Protein AF-A0A816FNF1-F1 (afdb_monomer_lite)

Radius of gyration: 23.74 Å; chains: 1; bounding box: 56×56×62 Å

Structure (mmCIF, N/CA/C/O backbone):
data_AF-A0A816FNF1-F1
#
_entry.id   AF-A0A816FNF1-F1
#
loop_
_atom_site.group_PDB
_atom_site.id
_atom_site.type_symbol
_atom_site.label_atom_id
_atom_site.label_alt_id
_atom_site.label_comp_id
_atom_site.label_asym_id
_atom_site.label_entity_id
_atom_site.label_seq_id
_atom_site.pdbx_PDB_ins_code
_atom_site.Cartn_x
_atom_site.Cartn_y
_atom_site.Cartn_z
_atom_site.occupancy
_atom_site.B_iso_or_equiv
_atom_site.auth_seq_id
_atom_site.auth_comp_id
_atom_site.auth_asym_id
_atom_site.auth_atom_id
_atom_site.pdbx_PDB_model_num
ATOM 1 N N . MET A 1 1 ? 11.942 -0.807 -2.297 1.00 84.25 1 MET A N 1
ATOM 2 C CA . MET A 1 1 ? 11.223 -1.375 -3.451 1.00 84.25 1 MET A CA 1
ATOM 3 C C . MET A 1 1 ? 11.399 -0.508 -4.687 1.00 84.25 1 MET A C 1
ATOM 5 O O . MET A 1 1 ? 12.168 -0.911 -5.532 1.00 84.25 1 MET A O 1
ATOM 9 N N . ILE A 1 2 ? 10.792 0.686 -4.788 1.00 85.25 2 ILE A N 1
ATOM 10 C CA . ILE A 1 2 ? 10.892 1.530 -6.004 1.00 85.25 2 ILE A CA 1
ATOM 11 C C . ILE A 1 2 ? 12.347 1.731 -6.455 1.00 85.25 2 ILE A C 1
ATOM 13 O O . ILE A 1 2 ? 12.669 1.481 -7.608 1.00 85.25 2 ILE A O 1
ATOM 17 N N . ILE A 1 3 ? 13.226 2.112 -5.523 1.00 85.00 3 ILE A N 1
ATOM 18 C CA . ILE A 1 3 ? 14.658 2.322 -5.794 1.00 85.00 3 ILE A CA 1
ATOM 19 C C . ILE A 1 3 ? 15.349 1.034 -6.260 1.00 85.00 3 ILE A C 1
ATOM 21 O O . ILE A 1 3 ? 16.216 1.085 -7.119 1.00 85.00 3 ILE A O 1
ATOM 25 N N . GLU A 1 4 ? 14.972 -0.113 -5.699 1.00 83.12 4 GLU A N 1
ATOM 26 C CA . GLU A 1 4 ? 15.574 -1.401 -6.049 1.00 83.12 4 GLU A CA 1
ATOM 27 C C . GLU A 1 4 ? 15.128 -1.849 -7.443 1.00 83.12 4 GLU A C 1
ATOM 29 O O . GLU A 1 4 ? 15.981 -2.148 -8.269 1.00 83.12 4 GLU A O 1
ATOM 34 N N . ASN A 1 5 ? 13.835 -1.734 -7.757 1.00 80.56 5 ASN A N 1
ATOM 35 C CA . ASN A 1 5 ? 13.319 -2.017 -9.095 1.00 80.56 5 ASN A CA 1
ATOM 36 C C . ASN A 1 5 ? 13.912 -1.081 -10.159 1.00 80.56 5 ASN A C 1
ATOM 38 O O . ASN A 1 5 ? 14.288 -1.552 -11.224 1.00 80.56 5 ASN A O 1
ATOM 42 N N . GLU A 1 6 ? 14.068 0.220 -9.886 1.00 81.94 6 GLU A N 1
ATOM 43 C CA . GLU A 1 6 ? 14.720 1.132 -10.845 1.00 81.94 6 GLU A CA 1
ATOM 44 C C . GLU A 1 6 ? 16.216 0.831 -11.023 1.00 81.94 6 GLU A C 1
ATOM 46 O O . GLU A 1 6 ? 16.753 0.984 -12.121 1.00 81.94 6 GLU A O 1
ATOM 51 N N . LEU A 1 7 ? 16.897 0.352 -9.978 1.00 77.69 7 LEU A N 1
ATOM 52 C CA . LEU A 1 7 ? 18.291 -0.082 -10.076 1.00 77.69 7 LEU A CA 1
ATOM 53 C C . LEU A 1 7 ? 18.411 -1.367 -10.912 1.00 77.69 7 LEU A C 1
ATOM 55 O O . LEU A 1 7 ? 19.311 -1.466 -11.746 1.00 77.69 7 LEU A O 1
ATOM 59 N N . THR A 1 8 ? 17.455 -2.288 -10.764 1.00 74.50 8 THR A N 1
ATOM 60 C CA . THR A 1 8 ? 17.309 -3.490 -11.598 1.00 74.50 8 THR A CA 1
ATOM 61 C C . THR A 1 8 ? 16.972 -3.142 -13.053 1.00 74.50 8 THR A C 1
ATOM 63 O O . THR A 1 8 ? 17.484 -3.780 -13.965 1.00 74.50 8 THR A O 1
ATOM 66 N N . PHE A 1 9 ? 16.180 -2.094 -13.305 1.00 74.75 9 PHE A N 1
ATOM 67 C CA . PHE A 1 9 ? 15.867 -1.632 -14.664 1.00 74.75 9 PHE A CA 1
ATOM 68 C C . PHE A 1 9 ? 17.034 -0.922 -15.361 1.00 74.75 9 PHE A C 1
ATOM 70 O O . PHE A 1 9 ? 17.120 -0.951 -16.585 1.00 74.75 9 PHE A O 1
ATOM 77 N N . SER A 1 10 ? 17.917 -0.270 -14.601 1.00 71.81 10 SER A N 1
ATOM 78 C CA . SER A 1 10 ? 19.050 0.496 -15.136 1.00 71.81 10 SER A CA 1
ATOM 79 C C . SER A 1 10 ? 20.250 -0.383 -15.518 1.00 71.81 10 SER A C 1
ATOM 81 O O . SER A 1 10 ? 21.000 -0.056 -16.440 1.00 71.81 10 SER A O 1
ATOM 83 N N . HIS A 1 11 ? 20.458 -1.512 -14.832 1.00 63.78 11 HIS A N 1
ATOM 84 C CA . HIS A 1 11 ? 21.613 -2.373 -15.079 1.00 63.78 11 HIS A CA 1
ATOM 85 C C . HIS A 1 11 ? 21.336 -3.401 -16.187 1.00 63.78 11 HIS A C 1
ATOM 87 O O . HIS A 1 11 ? 20.655 -4.397 -15.983 1.00 63.78 11 HIS A O 1
ATOM 93 N N . ILE A 1 12 ? 21.933 -3.173 -17.362 1.00 54.22 12 ILE A N 1
ATOM 94 C CA . ILE A 1 12 ? 21.853 -4.033 -18.562 1.00 54.22 12 ILE A CA 1
ATOM 95 C C . ILE A 1 12 ? 22.347 -5.472 -18.317 1.00 54.22 12 ILE A C 1
ATOM 97 O O . ILE A 1 12 ? 21.933 -6.396 -19.014 1.00 54.22 12 ILE A O 1
ATOM 101 N N . ASN A 1 13 ? 23.179 -5.686 -17.294 1.00 51.00 13 ASN A N 1
ATOM 102 C CA . ASN A 1 13 ? 23.647 -7.008 -16.897 1.00 51.00 13 ASN A CA 1
ATOM 103 C C . ASN A 1 13 ? 23.023 -7.376 -15.545 1.00 51.00 13 ASN A C 1
ATOM 105 O O . ASN A 1 13 ? 23.439 -6.847 -14.516 1.00 51.00 13 ASN A O 1
ATOM 109 N N . ASN A 1 14 ? 22.049 -8.293 -15.570 1.00 57.41 14 ASN A N 1
ATOM 1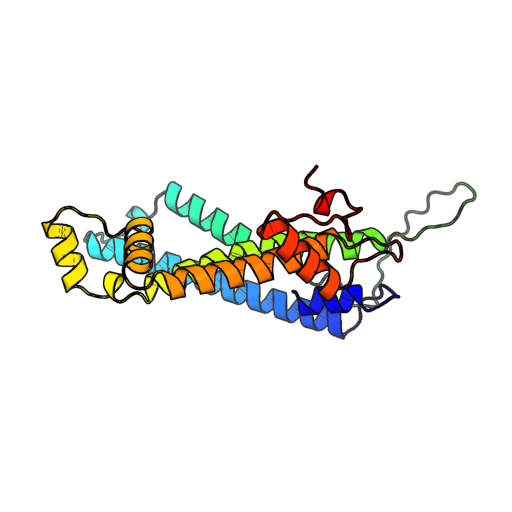10 C CA . ASN A 1 14 ? 21.234 -8.819 -14.458 1.00 57.41 14 ASN A CA 1
ATOM 111 C C . ASN A 1 14 ? 22.022 -9.541 -13.334 1.00 57.41 14 ASN A C 1
ATOM 113 O O . ASN A 1 14 ? 21.530 -10.497 -12.735 1.00 57.41 14 ASN A O 1
ATOM 117 N N . HIS A 1 15 ? 23.263 -9.146 -13.055 1.00 55.44 15 HIS A N 1
ATOM 118 C CA . HIS A 1 15 ? 24.011 -9.646 -11.913 1.00 55.44 15 HIS A CA 1
ATOM 119 C C . HIS A 1 15 ? 23.572 -8.895 -10.659 1.00 55.44 15 HIS A C 1
ATOM 121 O O . HIS A 1 15 ? 23.631 -7.665 -10.611 1.00 55.44 15 HIS A O 1
ATOM 127 N N . GLU A 1 16 ? 23.150 -9.638 -9.634 1.00 63.16 16 GLU A N 1
ATOM 128 C CA . GLU A 1 16 ? 22.866 -9.062 -8.324 1.00 63.16 16 GLU A CA 1
ATOM 129 C C . GLU A 1 16 ? 24.122 -8.362 -7.794 1.00 63.16 16 GLU A C 1
ATOM 131 O O . GLU A 1 16 ? 25.114 -8.988 -7.420 1.00 63.16 16 GLU A O 1
ATOM 136 N N . THR A 1 17 ? 24.096 -7.032 -7.797 1.00 73.62 17 THR A N 1
ATOM 137 C CA . THR A 1 17 ? 25.150 -6.228 -7.188 1.00 73.62 17 THR A CA 1
ATOM 138 C C . THR A 1 17 ? 24.996 -6.258 -5.670 1.00 73.62 17 THR A C 1
ATOM 140 O O . THR A 1 17 ? 23.893 -6.393 -5.135 1.00 73.62 17 THR A O 1
ATOM 143 N N . ILE A 1 18 ? 26.101 -6.042 -4.953 1.00 78.56 18 ILE A N 1
ATOM 144 C CA . ILE A 1 18 ? 26.105 -5.889 -3.486 1.00 78.56 18 ILE A CA 1
ATOM 145 C C . ILE A 1 18 ? 25.094 -4.811 -3.040 1.00 78.56 18 ILE A C 1
ATOM 147 O O . ILE A 1 18 ? 24.474 -4.933 -1.981 1.00 78.56 18 ILE A O 1
ATOM 151 N N . ALA A 1 19 ? 24.883 -3.780 -3.867 1.00 80.06 19 ALA A N 1
ATOM 152 C CA . ALA A 1 19 ? 23.914 -2.717 -3.623 1.00 80.06 19 ALA A CA 1
ATOM 153 C C . ALA A 1 19 ? 22.458 -3.217 -3.647 1.00 80.06 19 ALA A C 1
ATOM 155 O O . ALA A 1 19 ? 21.721 -2.950 -2.698 1.00 80.06 19 ALA A O 1
ATOM 156 N N . SER A 1 20 ? 22.049 -3.972 -4.676 1.00 80.75 20 SER A N 1
ATOM 157 C CA . SER A 1 20 ? 20.693 -4.547 -4.744 1.00 80.75 20 SER A CA 1
ATOM 158 C C . SER A 1 20 ? 20.436 -5.490 -3.563 1.00 80.75 20 SER A C 1
ATOM 160 O O . SER A 1 20 ? 19.440 -5.345 -2.852 1.00 80.75 20 SER A O 1
ATOM 162 N N . TRP A 1 21 ? 21.402 -6.362 -3.255 1.00 81.75 21 TRP A N 1
ATOM 163 C CA . TRP A 1 21 ? 21.310 -7.282 -2.120 1.00 81.75 21 TRP A CA 1
ATOM 164 C C . TRP A 1 21 ? 21.141 -6.553 -0.776 1.00 81.75 21 TRP A C 1
ATOM 166 O O . TRP A 1 21 ? 20.264 -6.893 0.021 1.00 81.75 21 TRP A O 1
ATOM 176 N N . SER A 1 22 ? 21.915 -5.486 -0.551 1.00 85.62 22 SER A N 1
ATOM 177 C CA . SER A 1 22 ? 21.815 -4.666 0.665 1.00 85.62 22 SER A CA 1
ATOM 178 C C . SER A 1 22 ? 20.444 -3.994 0.794 1.00 85.62 22 SER A C 1
ATOM 180 O O . SER A 1 22 ? 19.855 -3.984 1.876 1.00 85.62 22 SER A O 1
ATOM 182 N N . ILE A 1 23 ? 19.892 -3.473 -0.307 1.00 87.44 23 ILE A N 1
ATOM 183 C CA . ILE A 1 23 ? 18.560 -2.856 -0.304 1.00 87.44 23 ILE A CA 1
ATOM 184 C C . ILE A 1 23 ? 17.476 -3.905 -0.017 1.00 87.44 23 ILE A C 1
ATOM 186 O O . ILE A 1 23 ? 16.578 -3.635 0.783 1.00 87.44 23 ILE A O 1
ATOM 190 N N . LYS A 1 24 ? 17.571 -5.113 -0.591 1.00 86.38 24 LYS A N 1
ATOM 191 C CA . LYS A 1 24 ? 16.646 -6.226 -0.306 1.00 86.38 24 LYS A CA 1
ATOM 192 C C . LYS A 1 24 ? 16.674 -6.636 1.176 1.00 86.38 24 LYS A C 1
ATOM 194 O O . LYS A 1 24 ? 15.617 -6.882 1.757 1.00 86.38 24 LYS A O 1
ATOM 199 N N . ILE A 1 25 ? 17.839 -6.619 1.833 1.00 88.94 25 ILE A N 1
ATOM 200 C CA . ILE A 1 25 ? 17.946 -6.854 3.288 1.00 88.94 25 ILE A CA 1
ATOM 201 C C . ILE A 1 25 ? 17.246 -5.762 4.090 1.00 88.94 25 ILE A C 1
ATOM 203 O O . ILE A 1 25 ? 16.473 -6.074 4.994 1.00 88.94 25 ILE A O 1
ATOM 207 N N . VAL A 1 26 ? 17.486 -4.490 3.760 1.00 91.44 26 VAL A N 1
ATOM 208 C CA . VAL A 1 26 ? 16.834 -3.363 4.447 1.00 91.44 26 VAL A CA 1
ATOM 209 C C . VAL A 1 26 ? 15.315 -3.451 4.300 1.00 91.44 26 VAL A C 1
ATOM 211 O O . VAL A 1 26 ? 14.589 -3.264 5.277 1.00 91.44 26 VAL A O 1
ATOM 214 N N . ILE A 1 27 ? 14.830 -3.801 3.103 1.00 90.06 27 ILE A N 1
ATOM 215 C CA . ILE A 1 27 ? 13.410 -4.059 2.859 1.00 90.06 27 ILE A CA 1
ATOM 216 C C . ILE A 1 27 ? 12.927 -5.175 3.787 1.00 90.06 27 ILE A C 1
ATOM 218 O O . ILE A 1 27 ? 11.993 -4.943 4.550 1.00 90.06 27 ILE A O 1
ATOM 222 N N . SER A 1 28 ? 13.579 -6.339 3.794 1.00 91.12 28 SER A N 1
ATOM 223 C CA . SER A 1 28 ? 13.163 -7.476 4.621 1.00 91.12 28 SER A CA 1
ATOM 224 C C . SER A 1 28 ? 13.141 -7.149 6.119 1.00 91.12 28 SER A C 1
ATOM 226 O O . SER A 1 28 ? 12.126 -7.372 6.783 1.00 91.12 28 SER A O 1
ATOM 228 N N . LEU A 1 29 ? 14.181 -6.493 6.639 1.00 92.44 29 LEU A N 1
ATOM 229 C CA . LEU A 1 29 ? 14.236 -6.051 8.034 1.00 92.44 29 LEU A CA 1
ATOM 230 C C . LEU A 1 29 ? 13.096 -5.077 8.368 1.00 92.44 29 LEU A C 1
ATOM 232 O O . LEU A 1 29 ? 12.420 -5.239 9.383 1.00 92.44 29 LEU A O 1
ATOM 236 N N . SER A 1 30 ? 12.834 -4.102 7.491 1.00 93.50 30 SER A N 1
ATOM 237 C CA . SER A 1 30 ? 11.723 -3.160 7.675 1.00 93.50 30 SER A CA 1
ATOM 238 C C . SER A 1 30 ? 10.358 -3.857 7.668 1.00 93.50 30 SER A C 1
ATOM 240 O O . SER A 1 30 ? 9.470 -3.468 8.424 1.00 93.50 30 SER A O 1
ATOM 242 N N . THR A 1 31 ? 10.190 -4.920 6.870 1.00 93.06 31 THR A N 1
ATOM 243 C CA . THR A 1 31 ? 8.941 -5.695 6.840 1.00 93.06 31 THR A CA 1
ATOM 244 C C . THR A 1 31 ? 8.725 -6.484 8.127 1.00 93.06 31 THR A C 1
ATOM 246 O O . THR A 1 31 ? 7.605 -6.524 8.626 1.00 93.06 31 THR A O 1
ATOM 249 N N . LEU A 1 32 ? 9.789 -7.043 8.711 1.00 92.81 32 LEU A N 1
ATOM 250 C CA . LEU A 1 32 ? 9.715 -7.766 9.979 1.00 92.81 32 LEU A CA 1
ATOM 251 C C . LEU A 1 32 ? 9.306 -6.818 11.111 1.00 92.81 32 LEU A C 1
ATOM 253 O O . LEU A 1 32 ? 8.384 -7.121 11.868 1.00 92.81 32 LEU A O 1
ATOM 257 N N . ILE A 1 33 ? 9.932 -5.640 11.178 1.00 94.62 33 ILE A N 1
ATOM 258 C CA . ILE A 1 33 ? 9.573 -4.596 12.149 1.00 94.62 33 ILE A CA 1
ATOM 259 C C . ILE A 1 33 ? 8.105 -4.180 11.975 1.00 94.62 33 ILE A C 1
ATOM 261 O O . ILE A 1 33 ? 7.369 -4.089 12.957 1.00 94.62 33 ILE A O 1
ATOM 265 N N . LEU A 1 34 ? 7.657 -3.980 10.730 1.00 93.25 34 LEU A N 1
ATOM 266 C CA . LEU A 1 34 ? 6.269 -3.636 10.423 1.00 93.25 34 LEU A CA 1
ATOM 267 C C . LEU A 1 34 ? 5.285 -4.705 10.917 1.00 93.25 34 LEU A C 1
ATOM 269 O O . LEU A 1 34 ? 4.294 -4.365 11.557 1.00 93.25 34 LEU A O 1
ATOM 273 N N . ILE A 1 35 ? 5.565 -5.985 10.657 1.00 93.81 35 ILE A N 1
ATOM 274 C CA . ILE A 1 35 ? 4.737 -7.104 11.132 1.00 93.81 35 ILE A CA 1
ATOM 275 C C . ILE A 1 35 ? 4.676 -7.110 12.664 1.00 93.81 35 ILE A C 1
ATOM 277 O O . ILE A 1 35 ? 3.595 -7.275 13.227 1.00 93.81 35 ILE A O 1
ATOM 281 N N . GLY A 1 36 ? 5.801 -6.856 13.341 1.00 94.69 36 GLY A N 1
ATOM 282 C CA . GLY A 1 36 ? 5.838 -6.699 14.797 1.00 94.69 36 GLY A CA 1
ATOM 283 C C . GLY A 1 36 ? 4.892 -5.603 15.296 1.00 94.69 36 GLY A C 1
ATOM 284 O O . GLY A 1 36 ? 4.112 -5.838 16.218 1.00 94.69 36 GLY A O 1
ATOM 285 N N . PHE A 1 37 ? 4.885 -4.434 14.647 1.00 94.50 37 PHE A N 1
ATOM 286 C CA . PHE A 1 37 ? 3.953 -3.354 14.988 1.00 94.50 37 PHE A CA 1
ATOM 287 C C . PHE A 1 37 ? 2.490 -3.689 14.689 1.00 94.50 37 PHE A C 1
ATOM 289 O O . PHE A 1 37 ? 1.619 -3.300 15.463 1.00 94.50 37 PHE A O 1
ATOM 296 N N . VAL A 1 38 ? 2.197 -4.423 13.612 1.00 93.81 38 VAL A N 1
ATOM 297 C CA . VAL A 1 38 ? 0.828 -4.876 13.305 1.00 93.81 38 VAL A CA 1
ATOM 298 C C . VAL A 1 38 ? 0.320 -5.847 14.376 1.00 93.81 38 VAL A C 1
ATOM 300 O O . VAL A 1 38 ? -0.821 -5.727 14.820 1.00 93.81 38 VAL A O 1
ATOM 303 N N . ILE A 1 39 ? 1.165 -6.771 14.841 1.00 93.75 39 ILE A N 1
ATOM 304 C CA . ILE A 1 39 ? 0.816 -7.700 15.927 1.00 93.75 39 ILE A CA 1
ATOM 305 C C . ILE A 1 39 ? 0.561 -6.932 17.229 1.00 93.75 39 ILE A C 1
ATOM 307 O O . ILE A 1 39 ? -0.447 -7.163 17.897 1.00 93.75 39 ILE A O 1
ATOM 311 N N . GLU A 1 40 ? 1.445 -5.995 17.574 1.00 94.31 40 GLU A N 1
ATOM 312 C CA . GLU A 1 40 ? 1.303 -5.175 18.777 1.00 94.31 40 GLU A CA 1
ATOM 313 C C . GLU A 1 40 ? 0.036 -4.307 18.735 1.00 94.31 40 GLU A C 1
ATOM 315 O O . GLU A 1 40 ? -0.689 -4.209 19.723 1.00 94.31 40 GLU A O 1
ATOM 320 N N . TYR A 1 41 ? -0.289 -3.748 17.568 1.00 93.12 41 TYR A N 1
ATOM 321 C CA . TYR A 1 41 ? -1.531 -3.013 17.348 1.00 93.12 41 TYR A CA 1
ATOM 322 C C . TYR A 1 41 ? -2.768 -3.872 17.640 1.00 93.12 41 TYR A C 1
ATOM 324 O O . TYR A 1 41 ? -3.639 -3.454 18.403 1.00 93.12 41 TYR A O 1
ATOM 332 N N . HIS A 1 42 ? -2.834 -5.090 17.094 1.00 93.25 42 HIS A N 1
ATOM 333 C CA . HIS A 1 42 ? -3.966 -5.994 17.335 1.00 93.25 42 HIS A CA 1
ATOM 334 C C . HIS A 1 42 ? -4.038 -6.468 18.788 1.00 93.25 42 HIS A C 1
ATOM 336 O O . HIS A 1 42 ? -5.129 -6.634 19.329 1.00 93.25 42 HIS A O 1
ATOM 342 N N . ARG A 1 43 ? -2.894 -6.614 19.467 1.00 92.25 43 ARG A N 1
ATOM 343 C CA . ARG A 1 43 ? -2.855 -6.887 20.910 1.00 92.25 43 ARG A CA 1
ATOM 344 C C . ARG A 1 43 ? -3.497 -5.754 21.714 1.00 92.25 43 ARG A C 1
ATOM 346 O O . ARG A 1 43 ? -4.290 -6.019 22.617 1.00 92.25 43 ARG A O 1
ATOM 353 N N . LEU A 1 44 ? -3.171 -4.504 21.381 1.00 92.44 44 LEU A N 1
ATOM 354 C CA . LEU A 1 44 ? -3.747 -3.323 22.026 1.00 92.44 44 LEU A CA 1
ATOM 355 C C . LEU A 1 44 ? -5.244 -3.176 21.728 1.00 92.44 44 LEU A C 1
ATOM 357 O O . LEU A 1 44 ? -5.994 -2.842 22.642 1.00 92.44 44 LEU A O 1
ATOM 361 N N . ASP A 1 45 ? -5.694 -3.475 20.505 1.00 91.19 45 ASP A N 1
ATOM 362 C CA . ASP A 1 45 ? -7.121 -3.437 20.147 1.00 91.19 45 ASP A CA 1
ATOM 363 C C . ASP A 1 45 ? -7.945 -4.443 20.967 1.00 91.19 45 ASP A C 1
ATOM 365 O O . ASP A 1 45 ? -8.975 -4.090 21.545 1.00 91.19 45 ASP A O 1
ATOM 369 N N . ILE A 1 46 ? -7.455 -5.681 21.106 1.00 91.81 46 ILE A N 1
ATOM 370 C CA . ILE A 1 46 ? -8.115 -6.722 21.913 1.00 91.81 46 ILE A CA 1
ATOM 371 C C . ILE A 1 46 ? -8.132 -6.333 23.397 1.00 91.81 46 ILE A C 1
ATOM 373 O O . ILE A 1 46 ? -9.149 -6.510 24.068 1.00 91.81 46 ILE A O 1
ATOM 377 N N . CYS A 1 47 ? -7.037 -5.765 23.910 1.00 91.19 47 CYS A N 1
ATOM 378 C CA . CYS A 1 47 ? -6.961 -5.276 25.288 1.00 91.19 47 CYS A CA 1
ATOM 379 C C . CYS A 1 47 ? -7.969 -4.144 25.543 1.00 91.19 47 CYS A C 1
ATOM 381 O O . CYS A 1 47 ? -8.718 -4.178 26.519 1.00 91.19 47 CYS A O 1
ATOM 383 N N . LEU A 1 48 ? -8.053 -3.176 24.627 1.00 90.00 48 LEU A N 1
ATOM 384 C CA . LEU A 1 48 ? -9.005 -2.069 24.704 1.00 90.00 48 LEU A CA 1
ATOM 385 C C . LEU A 1 48 ? -10.452 -2.577 24.655 1.00 90.00 48 LEU A C 1
ATOM 387 O O . LEU A 1 48 ? -11.304 -2.097 25.405 1.00 90.00 48 LEU A O 1
ATOM 391 N N . TYR A 1 49 ? -10.735 -3.575 23.817 1.00 89.81 49 TYR A N 1
ATOM 392 C CA . TYR A 1 49 ? -12.045 -4.220 23.767 1.00 89.81 49 TYR A CA 1
ATOM 393 C C . TYR A 1 49 ? -12.391 -4.946 25.076 1.00 89.81 49 TYR A C 1
ATOM 395 O O . TYR A 1 49 ? -13.521 -4.823 25.552 1.00 89.81 49 TYR A O 1
ATOM 403 N N . ALA A 1 50 ? -11.439 -5.667 25.676 1.00 91.81 50 ALA A N 1
ATOM 404 C CA . ALA A 1 50 ? -11.646 -6.361 26.946 1.00 91.81 50 ALA A CA 1
ATOM 405 C C . ALA A 1 50 ? -11.942 -5.376 28.089 1.00 91.81 50 ALA A C 1
ATOM 407 O O . ALA A 1 50 ? -12.904 -5.575 28.829 1.00 91.81 50 ALA A O 1
ATOM 408 N N . ILE A 1 51 ? -11.188 -4.272 28.172 1.00 91.25 51 ILE A N 1
ATOM 409 C CA . ILE A 1 51 ? -11.387 -3.218 29.179 1.00 91.25 51 ILE A CA 1
ATOM 410 C C . ILE A 1 51 ? -12.761 -2.554 29.022 1.00 91.25 51 ILE A C 1
ATOM 412 O O . ILE A 1 51 ? -13.470 -2.380 30.009 1.00 91.25 51 ILE A O 1
ATOM 416 N N . ASN A 1 52 ? -13.175 -2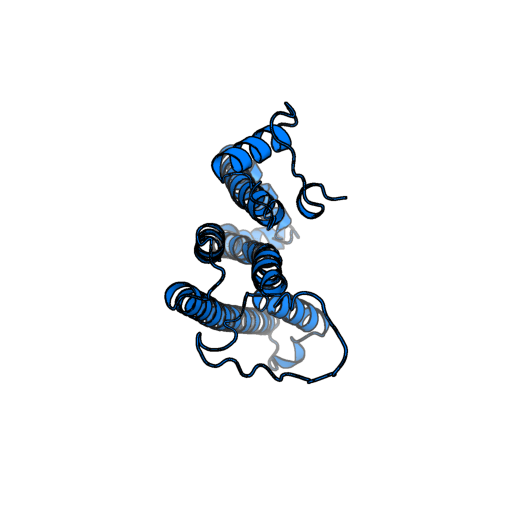.224 27.794 1.00 89.06 52 ASN A N 1
ATOM 417 C CA . ASN A 1 52 ? -14.469 -1.573 27.554 1.00 89.06 52 ASN A CA 1
ATOM 418 C C . ASN A 1 52 ? -15.679 -2.453 27.902 1.00 89.06 52 ASN A C 1
ATOM 420 O O . ASN A 1 52 ? -16.753 -1.920 28.165 1.00 89.06 52 ASN A O 1
ATOM 424 N N . ASN A 1 53 ? -15.519 -3.779 27.882 1.00 90.19 53 ASN A N 1
ATOM 425 C CA . ASN A 1 53 ? -16.581 -4.737 28.196 1.00 90.19 53 ASN A CA 1
ATOM 426 C C . ASN A 1 53 ? -16.407 -5.398 29.573 1.00 90.19 53 ASN A C 1
ATOM 428 O O . ASN A 1 53 ? -17.145 -6.329 29.887 1.00 90.19 53 ASN A O 1
ATOM 432 N N . SER A 1 54 ? -15.442 -4.944 30.382 1.00 92.38 54 SER A N 1
ATOM 433 C CA . SER A 1 54 ? -15.131 -5.516 31.700 1.00 92.38 54 SER A CA 1
ATOM 434 C C . SER A 1 54 ? -14.888 -7.033 31.665 1.00 92.38 54 SER A C 1
ATOM 436 O O . SER A 1 54 ? -15.317 -7.763 32.556 1.00 92.38 54 SER A O 1
ATOM 438 N N . ILE A 1 55 ? -14.224 -7.520 30.614 1.00 92.25 55 ILE A N 1
ATOM 439 C CA . ILE A 1 55 ? -13.892 -8.938 30.451 1.00 92.25 55 ILE A CA 1
ATOM 440 C C . ILE A 1 55 ? -12.558 -9.200 31.157 1.00 92.25 55 ILE A C 1
ATOM 442 O O . ILE A 1 55 ? -11.530 -8.662 30.749 1.00 92.25 55 ILE A O 1
ATOM 446 N N . GLU A 1 56 ? -12.570 -10.039 32.193 1.00 85.44 56 GLU A N 1
ATOM 447 C CA . GLU A 1 56 ? -11.365 -10.394 32.963 1.00 85.44 56 GLU A CA 1
ATOM 448 C C . GLU A 1 56 ? -10.387 -11.251 32.138 1.00 85.44 56 GLU A C 1
ATOM 450 O O . GLU A 1 56 ? -9.176 -11.025 32.159 1.00 85.44 56 GLU A O 1
ATOM 455 N N . ASP A 1 57 ? -10.916 -12.177 31.330 1.00 87.06 57 ASP A N 1
ATOM 456 C CA . ASP A 1 57 ? -10.131 -13.052 30.460 1.00 87.06 57 ASP A CA 1
ATOM 457 C C . ASP A 1 57 ? -10.093 -12.548 29.011 1.00 87.06 57 ASP A C 1
ATOM 459 O O . ASP A 1 57 ? -11.019 -12.760 28.224 1.00 87.06 57 ASP A O 1
ATOM 463 N N . PHE A 1 58 ? -8.958 -11.977 28.593 1.00 80.94 58 PHE A N 1
ATOM 464 C CA . PHE A 1 58 ? -8.761 -11.495 27.214 1.00 80.94 58 PHE A CA 1
ATOM 465 C C . PHE A 1 58 ? -8.974 -12.582 26.144 1.00 80.94 58 PHE A C 1
ATOM 467 O O . PHE A 1 58 ? -9.254 -12.272 24.990 1.00 80.94 58 PHE A O 1
ATOM 474 N N . ARG A 1 59 ? -8.850 -13.865 26.508 1.00 83.94 59 ARG A N 1
ATOM 475 C CA . ARG A 1 59 ? -9.069 -15.000 25.599 1.00 83.94 59 ARG A CA 1
ATOM 476 C C . ARG A 1 59 ? -10.504 -15.061 25.084 1.00 83.94 59 ARG A C 1
ATOM 478 O O . ARG A 1 59 ? -10.710 -15.463 23.947 1.00 83.94 59 ARG A O 1
ATOM 485 N N . VAL A 1 60 ? -11.473 -14.628 25.890 1.00 85.94 60 VAL A N 1
ATOM 486 C CA . VAL A 1 60 ? -12.894 -14.588 25.512 1.00 85.94 60 VAL A CA 1
ATOM 487 C C . VAL A 1 60 ? -13.156 -13.496 24.469 1.00 85.94 60 VAL A C 1
ATOM 489 O O . VAL A 1 60 ? -14.047 -13.632 23.637 1.00 85.94 60 VAL A O 1
ATOM 492 N N . ALA A 1 61 ? -12.339 -12.439 24.452 1.00 85.12 61 ALA A N 1
ATOM 493 C CA . ALA A 1 61 ? -12.418 -11.372 23.456 1.00 85.12 61 ALA A CA 1
ATOM 494 C C . ALA A 1 61 ? -11.869 -11.772 22.069 1.00 85.12 61 ALA A C 1
ATOM 496 O O . ALA A 1 61 ? -12.055 -11.035 21.097 1.00 85.12 61 ALA A O 1
ATOM 497 N N . ILE A 1 62 ? -11.190 -12.919 21.952 1.00 88.44 62 ILE A N 1
ATOM 498 C CA . ILE A 1 62 ? -10.599 -13.387 20.697 1.00 88.44 62 ILE A CA 1
ATOM 499 C C . ILE A 1 62 ? -11.635 -14.200 19.911 1.00 88.44 62 ILE A C 1
ATOM 501 O O . ILE A 1 62 ? -11.965 -15.327 20.273 1.00 88.44 62 ILE A O 1
ATOM 505 N N . THR A 1 63 ? -12.114 -13.649 18.793 1.00 91.25 63 THR A N 1
ATOM 506 C CA . THR A 1 63 ? -13.029 -14.336 17.867 1.00 91.25 63 THR A CA 1
ATOM 507 C C . THR A 1 63 ? -12.296 -14.867 16.631 1.00 91.25 63 THR A C 1
ATOM 509 O O . THR A 1 63 ? -11.293 -14.298 16.191 1.00 91.25 63 THR A O 1
ATOM 512 N N . TYR A 1 64 ? -12.812 -15.944 16.026 1.00 90.62 64 TYR A N 1
ATOM 513 C CA . TYR A 1 64 ? -12.232 -16.531 14.808 1.00 90.62 64 TYR A CA 1
ATOM 514 C C . TYR A 1 64 ? -12.218 -15.556 13.625 1.00 90.62 64 TYR A C 1
ATOM 516 O O . TYR A 1 64 ? -11.242 -15.514 12.881 1.00 90.62 64 TYR A O 1
ATOM 524 N N . GLU A 1 65 ? -13.258 -14.730 13.483 1.00 91.12 65 GLU A N 1
ATOM 525 C CA . GLU A 1 65 ? -13.328 -13.702 12.438 1.00 91.12 65 GLU A CA 1
ATOM 526 C C . GLU A 1 65 ? -12.203 -12.672 12.583 1.00 91.12 65 GLU A C 1
ATOM 528 O O . GLU A 1 65 ? -11.522 -12.358 11.607 1.00 91.12 65 GLU A O 1
ATOM 533 N N . ARG A 1 66 ? -11.938 -12.196 13.809 1.00 89.38 66 ARG A N 1
ATOM 534 C CA . ARG A 1 66 ? -10.830 -11.265 14.072 1.00 89.38 66 ARG A CA 1
ATOM 535 C C . ARG A 1 66 ? -9.488 -11.899 13.728 1.00 89.38 66 ARG A C 1
ATOM 537 O O . ARG A 1 66 ? -8.704 -11.277 13.020 1.00 89.38 66 ARG A O 1
ATOM 544 N N . ILE A 1 67 ? -9.239 -13.137 14.167 1.00 90.75 67 ILE A N 1
ATOM 545 C CA . ILE A 1 67 ? -7.994 -13.849 13.837 1.00 90.75 67 ILE A CA 1
ATOM 546 C C . ILE A 1 67 ? -7.828 -13.978 12.320 1.00 90.75 67 ILE A C 1
ATOM 548 O O . ILE A 1 67 ? -6.736 -13.743 11.809 1.00 90.75 67 ILE A O 1
ATOM 552 N N . PHE A 1 68 ? -8.895 -14.314 11.593 1.00 93.38 68 PHE A N 1
ATOM 553 C CA . PHE A 1 68 ? -8.845 -14.435 10.140 1.00 93.38 68 PHE A CA 1
ATOM 554 C C . PHE A 1 68 ? -8.404 -13.125 9.470 1.00 93.38 68 PHE A C 1
ATOM 556 O O . PHE A 1 68 ? -7.473 -13.137 8.664 1.00 93.38 68 PHE A O 1
ATOM 563 N N . PHE A 1 69 ? -8.993 -11.986 9.850 1.00 91.50 69 PHE A N 1
ATOM 564 C CA . PHE A 1 69 ? -8.582 -10.686 9.310 1.00 91.50 69 PHE A CA 1
ATOM 565 C C . PHE A 1 69 ? -7.143 -10.315 9.690 1.00 91.50 69 PHE A C 1
ATOM 567 O O . PHE A 1 69 ? -6.411 -9.807 8.842 1.00 91.50 69 PHE A O 1
ATOM 574 N N . VAL A 1 70 ? -6.703 -10.623 10.917 1.00 92.31 70 VAL A N 1
ATOM 575 C CA . VAL A 1 70 ? -5.307 -10.426 11.350 1.00 92.31 70 VAL A CA 1
ATOM 576 C C . VAL A 1 70 ? -4.344 -11.261 10.503 1.00 92.31 70 VAL A C 1
ATOM 578 O O . VAL A 1 70 ? -3.310 -10.756 10.073 1.00 92.31 70 VAL A O 1
ATOM 581 N N . LEU A 1 71 ? -4.678 -12.522 10.218 1.00 93.12 71 LEU A N 1
ATOM 582 C CA . LEU A 1 71 ? -3.849 -13.397 9.386 1.00 93.12 71 LEU A CA 1
ATOM 583 C C . LEU A 1 71 ? -3.741 -12.881 7.951 1.00 93.12 71 LEU A C 1
ATOM 585 O O . LEU A 1 71 ? -2.637 -12.817 7.414 1.00 93.12 71 LEU A O 1
ATOM 589 N N . VAL A 1 72 ? -4.859 -12.471 7.347 1.00 92.25 72 VAL A N 1
ATOM 590 C CA . VAL A 1 72 ? -4.861 -11.851 6.013 1.00 92.25 72 VAL A CA 1
ATOM 591 C C . VAL A 1 72 ? -3.980 -10.602 6.001 1.00 92.25 72 VAL A C 1
ATOM 593 O O . VAL A 1 72 ? -3.176 -10.418 5.088 1.00 92.25 72 VAL A O 1
ATOM 596 N N . GLU A 1 73 ? -4.075 -9.774 7.040 1.00 92.88 73 GLU A N 1
ATOM 597 C CA . GLU A 1 73 ? -3.275 -8.562 7.175 1.00 92.88 73 GLU A CA 1
ATOM 598 C C . GLU A 1 73 ? -1.768 -8.858 7.257 1.00 92.88 73 GLU A C 1
ATOM 600 O O . GLU A 1 73 ? -0.961 -8.229 6.564 1.00 92.88 73 GLU A O 1
ATOM 605 N N . ILE A 1 74 ? -1.388 -9.856 8.059 1.00 92.06 74 ILE A N 1
ATOM 606 C CA . ILE A 1 74 ? 0.001 -10.310 8.181 1.00 92.06 74 ILE A CA 1
ATOM 607 C C . ILE A 1 74 ? 0.504 -10.860 6.846 1.00 92.06 74 ILE A C 1
ATOM 609 O O . ILE A 1 74 ? 1.614 -10.518 6.449 1.00 92.06 74 ILE A O 1
ATOM 613 N N . ILE A 1 75 ? -0.295 -11.656 6.127 1.00 91.12 75 ILE A N 1
ATOM 614 C CA . ILE A 1 75 ? 0.078 -12.195 4.810 1.00 91.12 75 ILE A CA 1
ATOM 615 C C . ILE A 1 75 ? 0.357 -11.050 3.833 1.00 91.12 75 ILE A C 1
ATOM 617 O O . ILE A 1 75 ? 1.417 -11.024 3.213 1.00 91.12 75 ILE A O 1
ATOM 621 N N . ILE A 1 76 ? -0.536 -10.062 3.751 1.00 90.06 76 ILE A N 1
ATOM 622 C CA . ILE A 1 76 ? -0.360 -8.873 2.903 1.00 90.06 76 ILE A CA 1
ATOM 623 C C . ILE A 1 76 ? 0.930 -8.117 3.263 1.00 90.06 76 ILE A C 1
ATOM 625 O O . ILE A 1 76 ? 1.693 -7.712 2.383 1.00 90.06 76 ILE A O 1
ATOM 629 N N . CYS A 1 77 ? 1.210 -7.946 4.557 1.00 88.31 77 CYS A N 1
ATOM 630 C CA . CYS A 1 77 ? 2.423 -7.279 5.032 1.00 88.31 77 CYS A CA 1
ATOM 631 C C . CYS A 1 77 ? 3.694 -8.123 4.860 1.00 88.31 77 CYS A C 1
ATOM 633 O O . CYS A 1 77 ? 4.789 -7.563 4.805 1.00 88.31 77 CYS A O 1
ATOM 635 N N . ALA A 1 78 ? 3.569 -9.445 4.759 1.00 87.81 78 ALA A N 1
ATOM 636 C CA . ALA A 1 78 ? 4.684 -10.361 4.571 1.00 87.81 78 ALA A CA 1
ATOM 637 C C . ALA A 1 78 ? 5.144 -10.441 3.113 1.00 87.81 78 ALA A C 1
ATOM 639 O O . ALA A 1 78 ? 6.317 -10.719 2.877 1.00 87.81 78 ALA A O 1
ATOM 640 N N . VAL A 1 79 ? 4.285 -10.141 2.131 1.00 87.38 79 VAL A N 1
ATOM 641 C CA . VAL A 1 79 ? 4.676 -10.152 0.711 1.00 87.38 79 VAL A CA 1
ATOM 642 C C . VAL A 1 79 ? 5.695 -9.040 0.433 1.00 87.38 79 VAL A C 1
ATOM 644 O O . VAL A 1 79 ? 5.362 -7.853 0.462 1.00 87.38 79 VAL A O 1
ATOM 647 N N . HIS A 1 80 ? 6.953 -9.423 0.203 1.00 86.50 80 HIS A N 1
ATOM 648 C CA . HIS A 1 80 ? 8.059 -8.570 -0.240 1.00 86.50 80 HIS A CA 1
ATOM 649 C C . HIS A 1 80 ? 9.085 -9.394 -1.030 1.00 86.50 80 HIS A C 1
ATOM 651 O O . HIS A 1 80 ? 9.192 -10.596 -0.778 1.00 86.50 80 HIS A O 1
ATOM 657 N N . PRO A 1 81 ? 9.864 -8.782 -1.943 1.00 79.94 81 PRO A N 1
ATOM 658 C CA . PRO A 1 81 ? 11.004 -9.458 -2.550 1.00 79.94 81 PRO A CA 1
ATOM 659 C C . PRO A 1 81 ? 12.037 -9.758 -1.456 1.00 79.94 81 PRO A C 1
ATOM 661 O O . PRO A 1 81 ? 12.595 -8.851 -0.831 1.00 79.94 81 PRO A O 1
ATOM 664 N N . MET A 1 82 ? 12.238 -11.045 -1.172 1.00 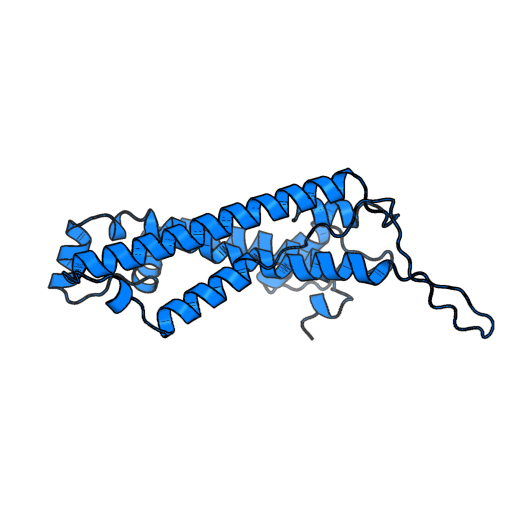79.06 82 MET A N 1
ATOM 665 C CA . MET A 1 82 ? 13.178 -11.511 -0.155 1.00 79.06 82 MET A CA 1
ATOM 666 C C . MET A 1 82 ? 14.578 -11.642 -0.775 1.00 79.06 82 MET A C 1
ATOM 668 O O . MET A 1 82 ? 14.694 -12.202 -1.867 1.00 79.06 82 MET A O 1
ATOM 672 N N . PRO A 1 83 ? 15.654 -11.178 -0.106 1.00 73.50 83 PRO A N 1
ATOM 673 C CA . PRO A 1 83 ? 17.018 -11.387 -0.590 1.00 73.50 83 PRO A CA 1
ATOM 674 C C . PRO A 1 83 ? 17.302 -12.891 -0.698 1.00 73.50 83 PRO A C 1
ATOM 676 O O . PRO A 1 83 ? 17.273 -13.606 0.306 1.00 73.50 83 PRO A O 1
ATOM 679 N N . ARG A 1 84 ? 17.564 -13.389 -1.911 1.00 62.94 84 ARG A N 1
ATOM 680 C CA . ARG A 1 84 ? 17.753 -14.821 -2.174 1.00 62.94 84 ARG A CA 1
ATOM 681 C C . ARG A 1 84 ? 19.207 -15.105 -2.562 1.00 62.94 84 ARG A C 1
ATOM 683 O O . ARG A 1 84 ? 19.595 -14.887 -3.697 1.00 62.94 84 ARG A O 1
ATOM 690 N N . ALA A 1 85 ? 19.948 -15.674 -1.605 1.00 57.47 85 ALA A N 1
ATOM 691 C CA . ALA A 1 85 ? 21.372 -16.046 -1.664 1.00 57.47 85 ALA A CA 1
ATOM 692 C C . ALA A 1 85 ? 22.353 -14.877 -1.907 1.00 57.47 85 ALA A C 1
ATOM 694 O O . ALA A 1 85 ? 21.994 -13.817 -2.401 1.00 57.47 85 ALA A O 1
ATOM 695 N N . PHE A 1 86 ? 23.599 -15.039 -1.457 1.00 57.81 86 PHE A N 1
ATOM 696 C CA . PHE A 1 86 ? 24.652 -14.036 -1.633 1.00 57.81 86 PHE A CA 1
ATOM 697 C C . PHE A 1 86 ? 25.171 -14.070 -3.083 1.00 57.81 86 PHE A C 1
ATOM 699 O O . PHE A 1 86 ? 25.356 -15.174 -3.615 1.00 57.81 86 PHE A O 1
ATOM 706 N N . PRO A 1 87 ? 25.467 -12.919 -3.720 1.00 52.78 87 PRO A N 1
ATOM 707 C CA . PRO A 1 87 ? 26.072 -12.900 -5.048 1.00 52.78 87 PRO A CA 1
ATOM 708 C C . PRO A 1 87 ? 27.432 -13.617 -5.017 1.00 52.78 87 PRO A C 1
ATOM 710 O O . PRO A 1 87 ? 28.389 -13.117 -4.431 1.00 52.78 87 PRO A O 1
ATOM 713 N N . GLY A 1 88 ? 27.516 -14.814 -5.610 1.00 53.69 88 GLY A N 1
ATOM 714 C CA . GLY A 1 88 ? 28.770 -15.575 -5.733 1.00 53.69 88 GLY A CA 1
ATOM 715 C C . GLY A 1 88 ? 28.766 -17.017 -5.211 1.00 53.69 88 GLY A C 1
ATOM 716 O O . GLY A 1 88 ? 29.764 -17.705 -5.399 1.00 53.69 88 GLY A O 1
ATOM 717 N N . HIS A 1 89 ? 27.678 -17.518 -4.612 1.00 45.94 89 HIS A N 1
ATOM 718 C CA . HIS A 1 89 ? 27.544 -18.950 -4.292 1.00 45.94 89 HIS A CA 1
ATOM 719 C C . HIS A 1 89 ? 26.456 -19.591 -5.158 1.00 45.94 89 HIS A C 1
ATOM 721 O O . HIS A 1 89 ? 25.327 -19.832 -4.731 1.00 45.94 89 HIS A O 1
ATOM 727 N N . SER A 1 90 ? 26.785 -19.818 -6.428 1.00 44.94 90 SER A N 1
ATOM 728 C CA . SER A 1 90 ? 25.946 -20.585 -7.339 1.00 44.94 90 SER A CA 1
ATOM 729 C C . SER A 1 90 ? 26.011 -22.068 -6.967 1.00 44.94 90 SER A C 1
ATOM 731 O O . SER A 1 90 ? 26.778 -22.822 -7.564 1.00 44.94 90 SER A O 1
ATOM 733 N N . ASN A 1 91 ? 25.162 -22.524 -6.043 1.00 40.56 91 ASN A N 1
ATOM 734 C CA . ASN A 1 91 ? 24.748 -23.930 -6.039 1.00 40.56 91 ASN A CA 1
ATOM 735 C C . ASN A 1 91 ? 23.802 -24.131 -7.227 1.00 40.56 91 ASN A C 1
ATOM 737 O O . ASN A 1 91 ? 22.588 -24.260 -7.083 1.00 40.56 91 ASN A O 1
ATOM 741 N N . THR A 1 92 ? 24.373 -24.078 -8.428 1.00 43.78 92 THR A N 1
ATOM 742 C CA . THR A 1 92 ? 23.730 -24.617 -9.618 1.00 43.78 92 THR A CA 1
ATOM 743 C C . THR A 1 92 ? 23.786 -26.127 -9.457 1.00 43.78 92 THR A C 1
ATOM 745 O O . THR A 1 92 ? 24.826 -26.749 -9.632 1.00 43.78 92 THR A O 1
ATOM 748 N N . LEU A 1 93 ? 22.679 -26.722 -9.014 1.00 40.91 93 LEU A N 1
ATOM 749 C CA . LEU A 1 93 ? 22.475 -28.154 -9.161 1.00 40.91 93 LEU A CA 1
ATOM 750 C C . LEU A 1 93 ? 22.295 -28.399 -10.666 1.00 40.91 93 LEU A C 1
ATOM 752 O O . LEU A 1 93 ? 21.188 -28.293 -11.190 1.00 40.91 93 LEU A O 1
ATOM 756 N N . SER A 1 94 ? 23.401 -28.620 -11.372 1.00 38.94 94 SER A N 1
ATOM 757 C CA . SER A 1 94 ? 23.403 -29.099 -12.749 1.00 38.94 94 SER A CA 1
ATOM 758 C C . SER A 1 94 ? 22.868 -30.529 -12.745 1.00 38.94 94 SER A C 1
ATOM 760 O O . SER A 1 94 ? 23.565 -31.471 -12.373 1.00 38.94 94 SER A O 1
ATOM 762 N N . VAL A 1 95 ? 21.596 -30.693 -13.102 1.00 38.69 95 VAL A N 1
ATOM 763 C CA . VAL A 1 95 ? 21.074 -31.997 -13.509 1.00 38.69 95 VAL A CA 1
ATOM 764 C C . VAL A 1 95 ? 21.550 -32.210 -14.941 1.00 38.69 95 VAL A C 1
ATOM 766 O O . VAL A 1 95 ? 20.939 -31.717 -15.889 1.00 38.69 95 VAL A O 1
ATOM 769 N N . ASP A 1 96 ? 22.681 -32.900 -15.077 1.00 35.06 96 ASP A N 1
ATOM 770 C CA . ASP A 1 96 ? 23.190 -33.381 -16.357 1.00 35.06 96 ASP A CA 1
ATOM 771 C C . ASP A 1 96 ? 22.178 -34.369 -16.939 1.00 35.06 96 ASP A C 1
ATOM 773 O O . ASP A 1 96 ? 22.088 -35.523 -16.521 1.00 35.06 96 ASP A O 1
ATOM 777 N N . THR A 1 97 ? 21.396 -33.907 -17.911 1.00 36.50 97 THR A N 1
ATOM 778 C CA . THR A 1 97 ? 20.669 -34.804 -18.811 1.00 36.50 97 THR A CA 1
ATOM 779 C C . THR A 1 97 ? 21.339 -34.672 -20.167 1.00 36.50 97 THR A C 1
ATOM 781 O O . THR A 1 97 ? 21.220 -33.657 -20.845 1.00 36.50 97 THR A O 1
ATOM 784 N N . SER A 1 98 ? 22.136 -35.678 -20.510 1.00 42.75 98 SER A N 1
ATOM 785 C CA . SER A 1 98 ? 22.860 -35.792 -21.768 1.00 42.75 98 SER A CA 1
ATOM 786 C C . SER A 1 98 ? 21.893 -35.975 -22.939 1.00 42.75 98 SER A C 1
ATOM 788 O O . SER A 1 98 ? 21.305 -37.043 -23.098 1.00 42.75 98 SER A O 1
ATOM 790 N N . SER A 1 99 ? 21.720 -34.947 -23.771 1.00 39.75 99 SER A N 1
ATOM 791 C CA . SER A 1 99 ? 21.439 -35.086 -25.213 1.00 39.75 99 SER A CA 1
ATOM 792 C C . SER A 1 99 ? 21.437 -33.722 -25.913 1.00 39.75 99 SER A C 1
ATOM 794 O O . SER A 1 99 ? 20.593 -32.877 -25.647 1.00 39.75 99 SER A O 1
ATOM 796 N N . ASP A 1 100 ? 22.420 -33.562 -26.797 1.00 35.59 100 ASP A N 1
ATOM 797 C CA . ASP A 1 100 ? 22.414 -32.836 -28.070 1.00 35.59 100 ASP A CA 1
ATOM 798 C C . ASP A 1 100 ? 21.879 -31.389 -28.157 1.00 35.59 100 ASP A C 1
ATOM 800 O O . ASP A 1 100 ? 20.688 -31.105 -28.207 1.00 35.59 100 ASP A O 1
ATOM 804 N N . ASP A 1 101 ? 22.856 -30.488 -28.309 1.00 39.53 101 ASP A N 1
ATOM 805 C CA . ASP A 1 101 ? 22.924 -29.427 -29.323 1.00 39.53 101 ASP A CA 1
ATOM 806 C C . ASP A 1 101 ? 21.721 -28.467 -29.460 1.00 39.53 101 ASP A C 1
ATOM 808 O O . ASP A 1 101 ? 20.882 -28.573 -30.351 1.00 39.53 101 ASP A O 1
ATOM 812 N N . SER A 1 102 ? 21.666 -27.458 -28.584 1.00 36.66 102 SER A N 1
ATOM 813 C CA . SER A 1 102 ? 21.373 -26.055 -28.940 1.00 36.66 102 SER A CA 1
ATOM 814 C C . SER A 1 102 ? 21.370 -25.174 -27.685 1.00 36.66 102 SER A C 1
ATOM 816 O O . SER A 1 102 ? 20.590 -25.370 -26.763 1.00 36.66 102 SER A O 1
ATOM 818 N N . THR A 1 103 ? 22.292 -24.204 -27.651 1.00 33.59 103 THR A N 1
ATOM 819 C CA . THR A 1 103 ? 22.301 -22.995 -26.800 1.00 33.59 103 THR A CA 1
ATOM 820 C C . THR A 1 103 ? 21.661 -23.125 -25.413 1.00 33.59 103 THR A C 1
ATOM 822 O O . THR A 1 103 ? 20.471 -22.868 -25.236 1.00 33.59 103 THR A O 1
ATOM 825 N N . ILE A 1 104 ? 22.488 -23.416 -24.406 1.00 35.44 104 ILE A N 1
ATOM 826 C CA . ILE A 1 104 ? 22.139 -23.305 -22.985 1.00 35.44 104 ILE A CA 1
ATOM 827 C C . ILE A 1 104 ? 21.774 -21.840 -22.692 1.00 35.44 104 ILE A C 1
ATOM 829 O O . ILE A 1 104 ? 22.628 -21.019 -22.358 1.00 35.44 104 ILE A O 1
ATOM 833 N N . THR A 1 105 ? 20.497 -21.490 -22.828 1.00 32.38 105 THR A N 1
ATOM 834 C CA . THR A 1 105 ? 19.945 -20.278 -22.236 1.00 32.38 105 THR A CA 1
ATOM 835 C C . THR A 1 105 ? 19.844 -20.543 -20.745 1.00 32.38 105 THR A C 1
ATOM 837 O O . THR A 1 105 ? 18.858 -21.088 -20.248 1.00 32.38 105 THR A O 1
ATOM 840 N N . SER A 1 106 ? 20.887 -20.169 -20.005 1.00 35.12 106 SER A N 1
ATOM 841 C CA . SER A 1 106 ? 20.701 -19.846 -18.597 1.00 35.12 106 SER A CA 1
ATOM 842 C C . SER A 1 106 ? 19.507 -18.888 -18.532 1.00 35.12 106 SER A C 1
ATOM 844 O O . SER A 1 106 ? 19.430 -17.939 -19.309 1.00 35.12 106 SER A O 1
ATOM 846 N N . HIS A 1 107 ? 18.515 -19.176 -17.691 1.00 37.31 107 HIS A N 1
ATOM 847 C CA . HIS A 1 107 ? 17.326 -18.339 -17.535 1.00 37.31 107 HIS A CA 1
ATOM 848 C C . HIS A 1 107 ? 17.502 -17.411 -16.316 1.00 37.31 107 HIS A C 1
ATOM 850 O O . HIS A 1 107 ? 16.955 -17.706 -15.254 1.00 37.31 107 HIS A O 1
ATOM 856 N N . PRO A 1 108 ? 18.227 -16.275 -16.417 1.00 44.59 108 PRO A N 1
ATOM 857 C CA . PRO A 1 108 ? 18.166 -15.211 -15.424 1.00 44.59 108 PRO A CA 1
ATOM 858 C C . PRO A 1 108 ? 16.882 -14.365 -15.565 1.00 44.59 108 PRO A C 1
ATOM 860 O O . PRO A 1 108 ? 16.557 -13.593 -14.668 1.00 44.59 108 PRO A O 1
ATOM 863 N N . LEU A 1 109 ? 16.115 -14.530 -16.657 1.00 41.34 109 LEU A N 1
ATOM 864 C CA . LEU A 1 109 ? 14.896 -13.755 -16.949 1.00 41.34 109 LEU A CA 1
ATOM 865 C C . LEU A 1 109 ? 13.739 -13.989 -15.959 1.00 41.34 109 LEU A C 1
ATOM 867 O O . LEU A 1 109 ? 12.873 -13.124 -15.808 1.00 41.34 109 LEU A O 1
ATOM 871 N N . SER A 1 110 ? 13.703 -15.137 -15.275 1.00 50.62 110 SER A N 1
ATOM 872 C CA . SER A 1 110 ? 12.636 -15.428 -14.308 1.00 50.62 110 SER A CA 1
ATOM 873 C C . SER A 1 110 ? 12.810 -14.678 -12.985 1.00 50.62 110 SER A C 1
ATOM 875 O O . SER A 1 110 ? 11.844 -14.556 -12.241 1.00 50.62 110 SER A O 1
ATOM 877 N N . TYR A 1 111 ? 14.012 -14.194 -12.660 1.00 54.66 111 TYR A N 1
ATOM 878 C CA . TYR A 1 111 ? 14.277 -13.622 -11.337 1.00 54.66 111 TYR A CA 1
ATOM 879 C C . TYR A 1 111 ? 13.855 -12.149 -11.255 1.00 54.66 111 TYR A C 1
ATOM 881 O O . TYR A 1 111 ? 13.122 -11.777 -10.344 1.00 54.66 111 TYR A O 1
ATOM 889 N N . ALA A 1 112 ? 14.199 -11.334 -12.260 1.00 58.69 112 ALA A N 1
ATOM 890 C CA . ALA A 1 112 ? 13.820 -9.917 -12.294 1.00 58.69 112 ALA A CA 1
ATOM 891 C C . ALA A 1 112 ? 12.302 -9.702 -12.456 1.00 58.69 112 ALA A C 1
ATOM 893 O O . ALA A 1 112 ? 11.731 -8.784 -11.875 1.00 58.69 112 ALA A O 1
ATOM 894 N N . SER A 1 113 ? 11.621 -10.570 -13.211 1.00 66.19 113 SER A N 1
ATOM 895 C CA . SER A 1 113 ? 10.166 -10.487 -13.410 1.00 66.19 113 SER A CA 1
ATOM 896 C C . SER A 1 113 ? 9.373 -10.818 -12.140 1.00 66.19 113 SER A C 1
ATOM 898 O O . SER A 1 113 ? 8.347 -10.188 -11.880 1.00 66.19 113 SER A O 1
ATOM 900 N N . VAL A 1 114 ? 9.861 -11.751 -11.317 1.00 69.00 114 VAL A N 1
ATOM 901 C CA . VAL A 1 114 ? 9.232 -12.115 -10.037 1.00 69.00 114 VAL A CA 1
ATOM 902 C C . VAL A 1 114 ? 9.406 -11.009 -8.995 1.00 69.00 114 VAL A C 1
ATOM 904 O O . VAL A 1 114 ? 8.438 -10.681 -8.313 1.00 69.00 114 VAL A O 1
ATOM 907 N N . ASP A 1 115 ? 10.578 -10.376 -8.912 1.00 73.00 115 ASP A N 1
ATOM 908 C CA . ASP A 1 115 ? 10.810 -9.251 -7.991 1.00 73.00 115 ASP A CA 1
ATOM 909 C C . ASP A 1 115 ? 9.924 -8.037 -8.335 1.00 73.00 115 ASP A C 1
ATOM 911 O O . ASP A 1 115 ? 9.311 -7.425 -7.456 1.00 73.00 115 ASP A O 1
ATOM 915 N N . VAL A 1 116 ? 9.756 -7.743 -9.630 1.00 74.88 116 VAL A N 1
ATOM 916 C CA . VAL A 1 116 ? 8.859 -6.679 -10.115 1.00 74.88 116 VAL A CA 1
ATOM 917 C C . VAL A 1 116 ? 7.390 -7.016 -9.843 1.00 74.88 116 VAL A C 1
ATOM 919 O O . VAL A 1 116 ? 6.642 -6.156 -9.369 1.00 74.88 116 VAL A O 1
ATOM 922 N N . ALA A 1 117 ? 6.977 -8.269 -10.067 1.00 75.50 117 ALA A N 1
ATOM 923 C CA . ALA A 1 117 ? 5.621 -8.733 -9.772 1.00 75.50 117 ALA A CA 1
ATOM 924 C C . ALA A 1 117 ? 5.304 -8.690 -8.269 1.00 75.50 117 ALA A C 1
ATOM 926 O O . ALA A 1 117 ? 4.205 -8.292 -7.888 1.00 75.50 117 ALA A O 1
ATOM 927 N N . LEU A 1 118 ? 6.274 -9.031 -7.413 1.00 77.88 118 LEU A N 1
ATOM 928 C CA . LEU A 1 118 ? 6.172 -8.913 -5.955 1.00 77.88 118 LEU A CA 1
ATOM 929 C C . LEU A 1 118 ? 6.200 -7.460 -5.468 1.00 77.88 118 LEU A C 1
ATOM 931 O O . LEU A 1 118 ? 5.796 -7.201 -4.336 1.00 77.88 118 LEU A O 1
ATOM 935 N N . GLY A 1 119 ? 6.608 -6.506 -6.308 1.00 80.00 119 GLY A N 1
ATOM 936 C CA . GLY A 1 119 ? 6.541 -5.082 -6.000 1.00 80.00 119 GLY A CA 1
ATOM 937 C C . GLY A 1 119 ? 5.115 -4.514 -6.001 1.00 80.00 119 GLY A C 1
ATOM 938 O O . GLY A 1 119 ? 4.754 -3.735 -5.120 1.00 80.00 119 GLY A O 1
ATOM 939 N N . LEU A 1 120 ? 4.256 -4.945 -6.930 1.00 82.75 120 LEU A N 1
ATOM 940 C CA . LEU A 1 120 ? 2.855 -4.497 -6.998 1.00 82.75 120 LEU A CA 1
ATOM 941 C C . LEU A 1 120 ? 2.062 -4.718 -5.689 1.00 82.75 120 LEU A C 1
ATOM 943 O O . LEU A 1 120 ? 1.478 -3.752 -5.187 1.00 82.75 120 LEU A O 1
ATOM 947 N N . PRO A 1 121 ? 2.055 -5.917 -5.070 1.00 83.94 121 PRO A N 1
ATOM 948 C CA . PRO A 1 121 ? 1.349 -6.134 -3.810 1.00 83.94 121 PRO A CA 1
ATOM 949 C C . PRO A 1 121 ? 1.950 -5.353 -2.633 1.00 83.94 121 PRO A C 1
ATOM 951 O O . PRO A 1 121 ? 1.258 -5.158 -1.637 1.00 83.94 121 PRO A O 1
ATOM 954 N N . MET A 1 122 ? 3.181 -4.827 -2.714 1.00 86.38 122 MET A N 1
ATOM 955 C CA . MET A 1 122 ? 3.711 -3.979 -1.636 1.00 86.38 122 MET A CA 1
ATOM 956 C C . MET A 1 122 ? 2.959 -2.651 -1.516 1.00 86.38 122 MET A C 1
ATOM 958 O O . MET A 1 122 ? 2.882 -2.115 -0.409 1.00 86.38 122 MET A O 1
ATOM 962 N N . PHE A 1 123 ? 2.360 -2.130 -2.596 1.00 86.06 123 PHE A N 1
ATOM 963 C CA . PHE A 1 123 ? 1.498 -0.946 -2.495 1.00 86.06 123 PHE A CA 1
ATOM 964 C C . PHE A 1 123 ? 0.213 -1.207 -1.734 1.00 86.06 123 PHE A C 1
ATOM 966 O O . PHE A 1 123 ? -0.369 -0.256 -1.217 1.00 86.06 123 PHE A O 1
ATOM 973 N N . LEU A 1 124 ? -0.215 -2.467 -1.607 1.00 85.06 124 LEU A N 1
ATOM 974 C CA . LEU A 1 124 ? -1.383 -2.793 -0.799 1.00 85.06 124 LEU A CA 1
ATOM 975 C C . LEU A 1 124 ? -1.196 -2.261 0.626 1.00 85.06 124 LEU A C 1
ATOM 977 O O . LEU A 1 124 ? -2.135 -1.715 1.191 1.00 85.06 124 LEU A O 1
ATOM 981 N N . ARG A 1 125 ? 0.041 -2.256 1.145 1.00 90.38 125 ARG A N 1
ATOM 982 C CA . ARG A 1 125 ? 0.408 -1.696 2.459 1.00 90.38 125 ARG A CA 1
ATOM 983 C C . ARG A 1 125 ? 0.055 -0.216 2.648 1.00 90.38 125 ARG A C 1
ATOM 985 O O . ARG A 1 125 ? 0.051 0.243 3.786 1.00 90.38 125 ARG A O 1
ATOM 992 N N . LEU A 1 126 ? -0.289 0.534 1.595 1.00 86.94 126 LEU A N 1
ATOM 993 C CA . LEU A 1 126 ? -0.840 1.891 1.721 1.00 86.94 126 LEU A CA 1
ATOM 994 C C . LEU A 1 126 ? -2.136 1.930 2.551 1.00 86.94 126 LEU A C 1
ATOM 996 O O . LEU A 1 126 ? -2.452 2.978 3.113 1.00 86.94 126 LEU A O 1
ATOM 1000 N N . TYR A 1 127 ? -2.844 0.806 2.731 1.00 88.75 127 TYR A N 1
ATOM 1001 C CA . TYR A 1 127 ? -3.972 0.743 3.670 1.00 88.75 127 TYR A CA 1
ATOM 1002 C C . TYR A 1 127 ? -3.553 1.091 5.117 1.00 88.75 127 TYR A C 1
ATOM 1004 O O . TYR A 1 127 ? -4.356 1.631 5.880 1.00 88.75 127 TYR A O 1
ATOM 1012 N N . LEU A 1 128 ? -2.294 0.840 5.506 1.00 89.06 128 LEU A N 1
ATOM 1013 C CA . LEU A 1 128 ? -1.777 1.201 6.832 1.00 89.06 128 LEU A CA 1
ATOM 1014 C C . LEU A 1 128 ? -1.675 2.717 7.012 1.00 89.06 128 LEU A C 1
ATOM 1016 O O . LEU A 1 128 ? -1.923 3.216 8.108 1.00 89.06 128 LEU A O 1
ATOM 1020 N N . LEU A 1 129 ? -1.370 3.459 5.941 1.00 87.06 129 LEU A N 1
ATOM 1021 C CA . LEU A 1 129 ? -1.380 4.922 5.969 1.00 87.06 129 LEU A CA 1
ATOM 1022 C C . LEU A 1 129 ? -2.796 5.436 6.247 1.00 87.06 129 LEU A C 1
ATOM 1024 O O . LEU A 1 129 ? -2.981 6.321 7.080 1.00 87.06 129 LEU A O 1
ATOM 1028 N N . TRP A 1 130 ? -3.799 4.834 5.605 1.00 84.56 130 TRP A N 1
ATOM 1029 C CA . TRP A 1 130 ? -5.200 5.146 5.874 1.00 84.56 130 TRP A CA 1
ATOM 1030 C C . TRP A 1 130 ? -5.574 4.876 7.341 1.00 84.56 130 TRP A C 1
ATOM 1032 O O . TRP A 1 130 ? -6.158 5.735 8.004 1.00 84.56 130 TRP A O 1
ATOM 1042 N N . ARG A 1 131 ? -5.166 3.721 7.887 1.00 88.00 131 ARG A N 1
ATOM 1043 C CA . ARG A 1 131 ? -5.358 3.391 9.310 1.00 88.00 131 ARG A CA 1
ATOM 1044 C C . ARG A 1 131 ? -4.674 4.410 10.234 1.00 88.00 131 ARG A C 1
ATOM 1046 O O . ARG A 1 131 ? -5.261 4.798 11.242 1.00 88.00 131 ARG A O 1
ATOM 1053 N N . PHE A 1 132 ? -3.471 4.869 9.893 1.00 86.31 132 PHE A N 1
ATOM 1054 C CA . PHE A 1 132 ? -2.748 5.881 10.666 1.00 86.31 132 PHE A CA 1
ATOM 1055 C C . PHE A 1 132 ? -3.477 7.232 10.688 1.00 86.31 132 PHE A C 1
ATOM 1057 O O . PHE A 1 132 ? -3.686 7.795 11.762 1.00 86.31 132 PHE A O 1
ATOM 1064 N N . ILE A 1 133 ? -3.920 7.722 9.523 1.00 83.81 133 ILE A N 1
ATOM 1065 C CA . ILE A 1 133 ? -4.707 8.963 9.408 1.00 83.81 133 ILE A CA 1
ATOM 1066 C C . ILE A 1 133 ? -5.960 8.874 10.282 1.00 83.81 133 ILE A C 1
ATOM 1068 O O . ILE A 1 133 ? -6.288 9.805 11.017 1.00 83.81 133 ILE A O 1
ATOM 1072 N N . MET A 1 134 ? -6.625 7.722 10.241 1.00 81.44 134 MET A N 1
ATOM 1073 C CA . MET A 1 134 ? -7.805 7.441 11.045 1.00 81.44 134 MET A CA 1
ATOM 1074 C C . MET A 1 134 ? -7.539 7.530 12.547 1.00 81.44 134 MET A C 1
ATOM 1076 O O . MET A 1 134 ? -8.275 8.209 13.259 1.00 81.44 134 MET A O 1
ATOM 1080 N N . PHE A 1 135 ? -6.478 6.884 13.027 1.00 82.62 135 PHE A N 1
ATOM 1081 C CA . PHE A 1 135 ? -6.142 6.878 14.450 1.00 82.62 135 PHE A CA 1
ATOM 1082 C C . PHE A 1 135 ? -5.699 8.255 14.962 1.00 82.62 135 PHE A C 1
ATOM 1084 O O . PHE A 1 135 ? -5.968 8.611 16.108 1.00 82.62 135 PHE A O 1
ATOM 1091 N N . HIS A 1 136 ? -5.044 9.051 14.113 1.00 83.50 136 HIS A N 1
ATOM 1092 C CA . HIS A 1 136 ? -4.650 10.416 14.458 1.00 83.50 136 HIS A CA 1
ATOM 1093 C C . HIS A 1 136 ? -5.807 11.422 14.358 1.00 83.50 136 HIS A C 1
ATOM 1095 O O . HIS A 1 136 ? -5.673 12.565 14.798 1.00 83.50 136 HIS A O 1
ATOM 1101 N N . SER A 1 137 ? -6.949 11.023 13.794 1.00 84.38 137 SER A N 1
ATOM 1102 C CA . SER A 1 137 ? -8.094 11.911 13.687 1.00 84.38 137 SER A CA 1
ATOM 1103 C C . SER A 1 137 ? -8.597 12.319 15.070 1.00 84.38 137 SER A C 1
ATOM 1105 O O . SER A 1 137 ? -8.931 11.485 15.916 1.00 84.38 137 SER A O 1
ATOM 1107 N N . HIS A 1 138 ? -8.713 13.632 15.269 1.00 78.81 138 HIS A N 1
ATOM 1108 C CA . HIS A 1 138 ? -9.280 14.246 16.470 1.00 78.81 138 HIS A CA 1
ATOM 1109 C C . HIS A 1 138 ? -10.651 13.649 16.824 1.00 78.81 138 HIS A C 1
ATOM 1111 O O . HIS A 1 138 ? -10.956 13.427 17.991 1.00 78.81 138 HIS A O 1
ATOM 1117 N N . LEU A 1 139 ? -11.441 13.288 15.807 1.00 77.06 139 LEU A N 1
ATOM 1118 C CA . LEU A 1 139 ? -12.783 12.744 15.983 1.00 77.06 139 LEU A CA 1
ATOM 1119 C C . LEU A 1 139 ? -12.803 11.377 16.682 1.00 77.06 139 LEU A C 1
ATOM 1121 O O . LEU A 1 139 ? -13.768 11.081 17.384 1.00 77.06 139 LEU A O 1
ATOM 1125 N N . PHE A 1 140 ? -11.764 10.554 16.507 1.00 76.12 140 PHE A N 1
ATOM 1126 C CA . PHE A 1 140 ? -11.673 9.229 17.130 1.00 76.12 140 PHE A CA 1
ATOM 1127 C C . PHE A 1 140 ? -11.041 9.281 18.528 1.00 76.12 140 PHE A C 1
ATOM 1129 O O . PHE A 1 140 ? -11.370 8.469 19.396 1.00 76.12 140 PHE A O 1
ATOM 1136 N N . ARG A 1 141 ? -10.134 10.240 18.750 1.00 81.69 141 ARG A N 1
ATOM 1137 C CA . ARG A 1 141 ? -9.421 10.404 20.023 1.00 81.69 141 ARG A CA 1
ATOM 1138 C C . ARG A 1 141 ? -10.263 11.105 21.088 1.00 81.69 141 ARG A C 1
ATOM 1140 O O . ARG A 1 141 ? -10.093 10.821 22.271 1.00 81.69 141 ARG A O 1
ATOM 1147 N N . ASP A 1 142 ? -11.162 11.991 20.682 1.00 85.94 142 ASP A N 1
ATOM 1148 C CA . ASP A 1 142 ? -11.966 12.771 21.612 1.00 85.94 142 ASP A CA 1
ATOM 1149 C C . ASP A 1 142 ? -13.066 11.946 22.287 1.00 85.94 142 ASP A C 1
ATOM 1151 O O . ASP A 1 142 ? -13.959 11.379 21.659 1.00 85.94 142 ASP A O 1
ATOM 1155 N N . THR A 1 143 ? -13.065 11.934 23.618 1.00 83.62 143 THR A N 1
ATOM 1156 C CA . THR A 1 143 ? -14.132 11.298 24.405 1.00 83.62 143 THR A CA 1
ATOM 1157 C C . THR A 1 143 ? -15.481 12.001 24.209 1.00 83.62 143 THR A C 1
ATOM 1159 O O . THR A 1 143 ? -16.533 11.359 24.251 1.00 83.62 143 THR A O 1
ATOM 1162 N N . SER A 1 144 ? -15.471 13.315 23.964 1.00 88.25 144 SER A N 1
ATOM 1163 C CA . SER A 1 144 ? -16.676 14.124 23.748 1.00 88.25 144 SER A CA 1
ATOM 1164 C C . SER A 1 144 ? -17.396 13.745 22.452 1.00 88.25 144 SER A C 1
ATOM 1166 O O . SER A 1 144 ? -18.598 13.483 22.486 1.00 88.25 144 SER A O 1
ATOM 1168 N N . SER A 1 145 ? -16.676 13.630 21.331 1.00 86.88 145 SER A N 1
ATOM 1169 C CA . SER A 1 145 ? -17.249 13.206 20.046 1.00 86.88 145 SER A CA 1
ATOM 1170 C C . SER A 1 145 ? -17.818 11.789 20.129 1.00 86.88 145 SER A C 1
ATOM 1172 O O . SER A 1 145 ? -18.928 11.547 19.654 1.00 86.88 145 SER A O 1
ATOM 1174 N N . ARG A 1 146 ? -17.118 10.865 20.805 1.00 86.38 146 ARG A N 1
ATOM 1175 C CA . ARG A 1 146 ? -17.597 9.490 21.036 1.00 86.38 146 ARG A CA 1
ATOM 1176 C C . ARG A 1 146 ? -18.869 9.454 21.878 1.00 86.38 146 ARG A C 1
ATOM 1178 O O . ARG A 1 146 ? -19.781 8.689 21.570 1.00 86.38 146 ARG A O 1
ATOM 1185 N N . SER A 1 147 ? -18.958 10.308 22.895 1.00 89.19 147 SER A N 1
ATOM 1186 C CA . SER A 1 147 ? -20.147 10.416 23.748 1.00 89.19 147 SER A CA 1
ATOM 1187 C C . SER A 1 147 ? -21.354 10.950 22.970 1.00 89.19 147 SER A C 1
ATOM 1189 O O . SER A 1 147 ? -22.445 10.391 23.068 1.00 89.19 147 SER A O 1
ATOM 1191 N N . VAL A 1 148 ? -21.159 11.980 22.139 1.00 90.31 148 VAL A N 1
ATOM 1192 C CA . VAL A 1 148 ? -22.215 12.523 21.264 1.00 90.31 148 VAL A CA 1
ATOM 1193 C C . VAL A 1 148 ? -22.662 11.492 20.222 1.00 90.31 148 VAL A C 1
ATOM 1195 O O . VAL A 1 148 ? -23.860 11.341 19.989 1.00 90.31 148 VAL A O 1
ATOM 1198 N N . GLY A 1 149 ? -21.725 10.741 19.632 1.00 89.19 149 GLY A N 1
ATOM 1199 C CA . GLY A 1 149 ? -22.035 9.642 18.713 1.00 89.19 149 GLY A CA 1
ATOM 1200 C C . GLY A 1 149 ? -22.899 8.563 19.371 1.00 89.19 149 GLY A C 1
ATOM 1201 O O . GLY A 1 149 ? -23.925 8.172 18.816 1.00 89.19 149 GLY A O 1
ATOM 1202 N N . TYR A 1 150 ? -22.554 8.158 20.597 1.00 88.69 150 TYR A N 1
ATOM 1203 C CA . TYR A 1 150 ? -23.332 7.179 21.360 1.00 88.69 150 TYR A CA 1
ATOM 1204 C C . TYR A 1 150 ? -24.753 7.669 21.679 1.00 88.69 150 TYR A C 1
ATOM 1206 O O . TYR A 1 150 ? -25.716 6.932 21.465 1.00 88.69 150 TYR A O 1
ATOM 1214 N N . LEU A 1 151 ? -24.905 8.924 22.122 1.00 92.75 151 LEU A N 1
ATOM 1215 C CA . LEU A 1 151 ? -26.217 9.525 22.403 1.00 92.75 151 LEU A CA 1
ATOM 1216 C C . LEU A 1 151 ? -27.118 9.560 21.163 1.00 92.75 151 LEU A C 1
ATOM 1218 O O . LEU A 1 151 ? -28.311 9.279 21.257 1.00 92.75 151 LEU A O 1
ATOM 1222 N N . ASN A 1 152 ? -26.533 9.839 19.999 1.00 92.62 152 ASN A N 1
ATOM 1223 C CA . ASN A 1 152 ? -27.246 9.866 18.724 1.00 92.62 152 ASN A CA 1
ATOM 1224 C C . ASN A 1 152 ? -27.378 8.484 18.062 1.00 92.62 152 ASN A C 1
ATOM 1226 O O . ASN A 1 152 ? -27.938 8.391 16.972 1.00 92.62 152 ASN A O 1
ATOM 1230 N N . ARG A 1 153 ? -26.884 7.409 18.698 1.00 90.81 153 ARG A N 1
ATOM 1231 C CA . ARG A 1 153 ? -26.831 6.044 18.138 1.00 90.81 153 ARG A CA 1
ATOM 1232 C C . ARG A 1 153 ? -26.133 5.974 16.774 1.00 90.81 153 ARG A C 1
ATOM 1234 O O . ARG A 1 153 ? -26.524 5.193 15.910 1.00 90.81 153 ARG A O 1
ATOM 1241 N N . VAL A 1 154 ? -25.092 6.782 16.591 1.00 89.25 154 VAL A N 1
ATOM 1242 C CA . VAL A 1 154 ? -24.246 6.783 15.395 1.00 89.25 154 VAL A CA 1
ATOM 1243 C C . VAL A 1 154 ? -22.908 6.137 15.742 1.00 89.25 154 VAL A C 1
ATOM 1245 O O . VAL A 1 154 ? -22.169 6.635 16.593 1.00 89.25 154 VAL A O 1
ATOM 1248 N N . SER A 1 155 ? -22.584 5.028 15.077 1.00 84.50 155 SER A N 1
ATOM 1249 C CA . SER A 1 155 ? -21.252 4.429 15.128 1.00 84.50 155 SER A CA 1
ATOM 1250 C C . SER A 1 155 ? -20.259 5.310 14.366 1.00 84.50 155 SER A C 1
ATOM 1252 O O . SER A 1 155 ? -20.482 5.695 13.217 1.00 84.50 155 SER A O 1
ATOM 1254 N N . ILE A 1 156 ? -19.146 5.661 15.016 1.00 83.75 156 ILE A N 1
ATOM 1255 C CA . ILE A 1 156 ? -18.044 6.382 14.368 1.00 83.75 156 ILE A CA 1
ATOM 1256 C C . ILE A 1 156 ? -17.226 5.355 13.581 1.00 83.75 156 ILE A C 1
ATOM 1258 O O . ILE A 1 156 ? -16.216 4.840 14.057 1.00 83.75 156 ILE A O 1
ATOM 1262 N N . ASP A 1 157 ? -17.710 5.035 12.385 1.00 85.56 157 ASP A N 1
ATOM 1263 C CA . ASP A 1 157 ? -17.079 4.081 11.475 1.00 85.56 157 ASP A CA 1
ATOM 1264 C C . ASP A 1 157 ? -16.088 4.763 10.516 1.00 85.56 157 ASP A C 1
ATOM 1266 O O . ASP A 1 157 ? -16.111 5.981 10.310 1.00 85.56 157 ASP A O 1
ATOM 1270 N N . TYR A 1 158 ? -15.257 3.966 9.836 1.00 84.94 158 TYR A N 1
ATOM 1271 C CA . TYR A 1 158 ? -14.306 4.454 8.825 1.00 84.94 158 TYR A CA 1
ATOM 1272 C C . TYR A 1 158 ? -14.984 5.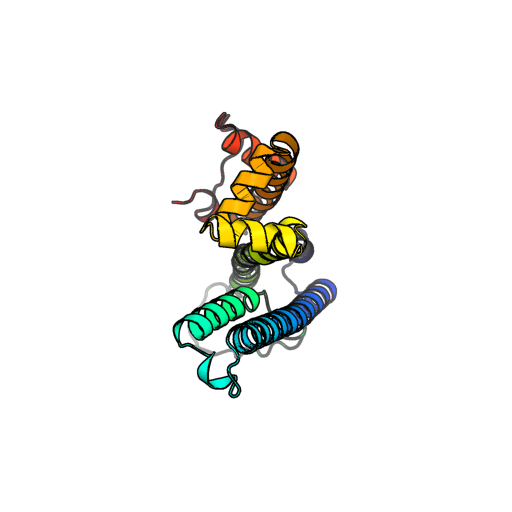278 7.719 1.00 84.94 158 TYR A C 1
ATOM 1274 O O . TYR A 1 158 ? -14.493 6.338 7.334 1.00 84.94 158 TYR A O 1
ATOM 1282 N N . PHE A 1 159 ? -16.143 4.830 7.228 1.00 86.44 159 PHE A N 1
ATOM 1283 C CA . PHE A 1 159 ? -16.891 5.544 6.190 1.00 86.44 159 PHE A CA 1
ATOM 1284 C C . PHE A 1 159 ? -17.465 6.875 6.680 1.00 86.44 159 PHE A C 1
ATOM 1286 O O . PHE A 1 159 ? -17.536 7.829 5.906 1.00 86.44 159 PHE A O 1
ATOM 1293 N N . PHE A 1 160 ? -17.853 6.958 7.955 1.00 88.56 160 PHE A N 1
ATOM 1294 C CA . PHE A 1 160 ? -18.311 8.208 8.558 1.00 88.56 160 PHE A CA 1
ATOM 1295 C C . PHE A 1 160 ? -17.172 9.228 8.620 1.00 88.56 160 PHE A C 1
ATOM 1297 O O . PHE A 1 160 ? -17.361 10.399 8.281 1.00 88.56 160 PHE A O 1
ATOM 1304 N N . LEU A 1 161 ? -15.964 8.765 8.950 1.00 87.81 161 LEU A N 1
ATOM 1305 C CA . LEU A 1 161 ? -14.787 9.618 8.949 1.00 87.81 161 LEU A CA 1
ATOM 1306 C C . LEU A 1 161 ? -14.435 10.119 7.540 1.00 87.81 161 LEU A C 1
ATOM 1308 O O . LEU A 1 161 ? -14.202 11.312 7.363 1.00 87.81 161 LEU A O 1
ATOM 1312 N N . ILE A 1 162 ? -14.436 9.234 6.534 1.00 87.62 162 ILE A N 1
ATOM 1313 C CA . ILE A 1 162 ? -14.173 9.612 5.132 1.00 87.62 162 ILE A CA 1
ATOM 1314 C C . ILE A 1 162 ? -15.122 10.724 4.696 1.00 87.62 162 ILE A C 1
ATOM 1316 O O . ILE A 1 162 ? -14.677 11.738 4.166 1.00 87.62 162 ILE A O 1
ATOM 1320 N N . LYS A 1 163 ? -16.423 10.545 4.951 1.00 90.75 163 LYS A N 1
ATOM 1321 C CA . LYS A 1 163 ? -17.445 11.541 4.614 1.00 90.75 163 LYS A CA 1
ATOM 1322 C C . LYS A 1 163 ? -17.165 12.875 5.300 1.00 90.75 163 LYS A C 1
ATOM 1324 O O . LYS A 1 163 ? -17.133 13.897 4.628 1.00 90.75 163 LYS A O 1
ATOM 1329 N N . THR A 1 164 ? -16.868 12.842 6.597 1.00 90.50 164 THR A N 1
ATOM 1330 C CA . THR A 1 164 ? -16.551 14.046 7.376 1.00 90.50 164 THR A CA 1
ATOM 1331 C C . THR A 1 164 ? -15.333 14.792 6.819 1.00 90.50 164 THR A C 1
ATOM 1333 O O . THR A 1 164 ? -15.379 16.009 6.663 1.00 90.50 164 THR A O 1
ATOM 1336 N N . TYR A 1 165 ? -14.247 14.090 6.473 1.00 89.56 165 TYR A N 1
ATOM 1337 C CA . TYR A 1 165 ? -13.057 14.731 5.897 1.00 89.56 165 TYR A CA 1
ATOM 1338 C C . TYR A 1 165 ? -13.310 15.306 4.501 1.00 89.56 165 TYR A C 1
ATOM 1340 O O . TYR A 1 165 ? -12.862 16.417 4.216 1.00 89.56 165 TYR A O 1
ATOM 1348 N N . LEU A 1 166 ? -14.047 14.580 3.653 1.00 92.19 166 LEU A N 1
ATOM 1349 C CA . LEU A 1 166 ? -14.431 15.058 2.323 1.00 92.19 166 LEU A CA 1
ATOM 1350 C C . LEU A 1 166 ? -15.333 16.295 2.391 1.00 92.19 166 LEU A C 1
ATOM 1352 O O . LEU A 1 166 ? -15.243 17.148 1.515 1.00 92.19 166 LEU A O 1
ATOM 1356 N N . GLU A 1 167 ? -16.170 16.409 3.420 1.00 93.69 167 GLU A N 1
ATOM 1357 C CA . GLU A 1 167 ? -17.051 17.561 3.619 1.00 93.69 167 GLU A CA 1
ATOM 1358 C C . GLU A 1 167 ? -16.303 18.779 4.181 1.00 93.69 167 GLU A C 1
ATOM 1360 O O . GLU A 1 167 ? -16.517 19.898 3.722 1.00 93.69 167 GLU A O 1
ATOM 1365 N N . GLN A 1 168 ? -15.381 18.576 5.127 1.00 92.38 168 GLN A N 1
ATOM 1366 C CA . GLN A 1 168 ? -14.625 19.678 5.731 1.00 92.38 168 GLN A CA 1
ATOM 1367 C C . GLN A 1 168 ? -13.533 20.245 4.810 1.00 92.38 168 GLN A C 1
ATOM 1369 O O . GLN A 1 168 ? -13.369 21.461 4.734 1.00 92.38 168 GLN A O 1
ATOM 1374 N N . TRP A 1 169 ? -12.768 19.384 4.123 1.00 92.69 169 TRP A N 1
ATOM 1375 C CA . TRP A 1 169 ? -11.598 19.785 3.325 1.00 92.69 169 TRP A CA 1
ATOM 1376 C C . TRP A 1 169 ? -11.577 19.095 1.946 1.00 92.69 169 TRP A C 1
ATOM 1378 O O . TRP A 1 169 ? -10.618 18.384 1.623 1.00 92.69 169 TRP A O 1
ATOM 1388 N N . PRO A 1 170 ? -12.595 19.317 1.088 1.00 94.56 170 PRO A N 1
ATOM 1389 C CA . PRO A 1 170 ? -12.779 18.565 -0.158 1.00 94.56 170 PRO A CA 1
ATOM 1390 C C . PRO A 1 170 ? -11.572 18.649 -1.099 1.00 94.56 170 PRO A C 1
ATOM 1392 O O . PRO A 1 170 ? -11.138 17.643 -1.658 1.00 94.56 170 PRO A O 1
ATOM 1395 N N . ILE A 1 171 ? -10.988 19.843 -1.243 1.00 95.38 171 ILE A N 1
ATOM 1396 C CA . ILE A 1 171 ? -9.858 20.085 -2.151 1.00 95.38 171 ILE A CA 1
ATOM 1397 C C . ILE A 1 171 ? -8.606 19.342 -1.671 1.00 95.38 171 ILE A C 1
ATOM 1399 O O . ILE A 1 171 ? -7.921 18.703 -2.467 1.00 95.38 171 ILE A O 1
ATOM 1403 N N . VAL A 1 172 ? -8.303 19.389 -0.372 1.00 92.56 172 VAL A N 1
ATOM 1404 C CA . VAL A 1 172 ? -7.107 18.739 0.188 1.00 92.56 172 VAL A CA 1
ATOM 1405 C C . VAL A 1 172 ? -7.226 17.219 0.083 1.00 92.56 172 VAL A C 1
ATOM 1407 O O . VAL A 1 172 ? -6.303 16.559 -0.385 1.00 92.56 172 VAL A O 1
ATOM 1410 N N . CYS A 1 173 ? -8.377 16.651 0.447 1.00 91.88 173 CYS A N 1
ATOM 1411 C CA . CYS A 1 173 ? -8.598 15.210 0.338 1.00 91.88 173 CYS A CA 1
ATOM 1412 C C . CYS A 1 173 ? -8.498 14.720 -1.112 1.00 91.88 173 CYS A C 1
ATOM 1414 O O . CYS A 1 173 ? -7.827 13.721 -1.377 1.00 91.88 173 CYS A O 1
ATOM 1416 N N . LEU A 1 174 ? -9.116 15.438 -2.055 1.00 92.88 174 LEU A N 1
ATOM 1417 C CA . LEU A 1 174 ? -9.090 15.068 -3.468 1.00 92.88 174 LEU A CA 1
ATOM 1418 C C . LEU A 1 174 ? -7.686 15.206 -4.068 1.00 92.88 174 LEU A C 1
ATOM 1420 O O . LEU A 1 174 ? -7.237 14.311 -4.778 1.00 92.88 174 LEU A O 1
ATOM 1424 N N . THR A 1 175 ? -6.962 16.283 -3.757 1.00 93.56 175 THR A N 1
ATOM 1425 C CA . THR A 1 175 ? -5.585 16.477 -4.248 1.00 93.56 175 THR A CA 1
ATOM 1426 C C . THR A 1 175 ? -4.634 15.400 -3.737 1.00 93.56 175 THR A C 1
ATOM 1428 O O . THR A 1 175 ? -3.901 14.816 -4.535 1.00 93.56 175 THR A O 1
ATOM 1431 N N . VAL A 1 176 ? -4.682 15.068 -2.443 1.00 92.12 176 VAL A N 1
ATOM 1432 C CA . VAL A 1 176 ? -3.878 13.979 -1.866 1.00 92.12 176 VAL A CA 1
ATOM 1433 C C . VAL A 1 176 ? -4.218 12.642 -2.528 1.00 92.12 176 VAL A C 1
ATOM 1435 O O . VAL A 1 176 ? -3.312 11.903 -2.914 1.00 92.12 176 VAL A O 1
ATOM 1438 N N . PHE A 1 177 ? -5.507 12.348 -2.718 1.00 91.88 177 PHE A N 1
ATOM 1439 C CA . PHE A 1 177 ? -5.949 11.133 -3.402 1.00 91.88 177 PHE A CA 1
ATOM 1440 C C . PHE A 1 177 ? -5.414 11.053 -4.840 1.00 91.88 177 PHE A C 1
ATOM 1442 O O . PHE A 1 177 ? -4.824 10.040 -5.217 1.00 91.88 177 PHE A O 1
ATOM 1449 N N . CYS A 1 178 ? -5.538 12.131 -5.618 1.00 93.75 178 CYS A N 1
ATOM 1450 C CA . CYS A 1 178 ? -5.025 12.199 -6.986 1.00 93.75 178 CYS A CA 1
ATOM 1451 C C . CYS A 1 178 ? -3.507 11.990 -7.050 1.00 93.75 178 CYS A C 1
ATOM 1453 O O . CYS A 1 178 ? -3.036 11.260 -7.918 1.00 93.75 178 CYS A O 1
ATOM 1455 N N . ILE A 1 179 ? -2.737 12.576 -6.126 1.00 93.62 179 ILE A N 1
ATOM 1456 C CA . ILE A 1 179 ? -1.276 12.399 -6.072 1.00 93.62 179 ILE A CA 1
ATOM 1457 C C . ILE A 1 179 ? -0.912 10.939 -5.776 1.00 93.62 179 ILE A C 1
ATOM 1459 O O . ILE A 1 179 ? -0.037 10.383 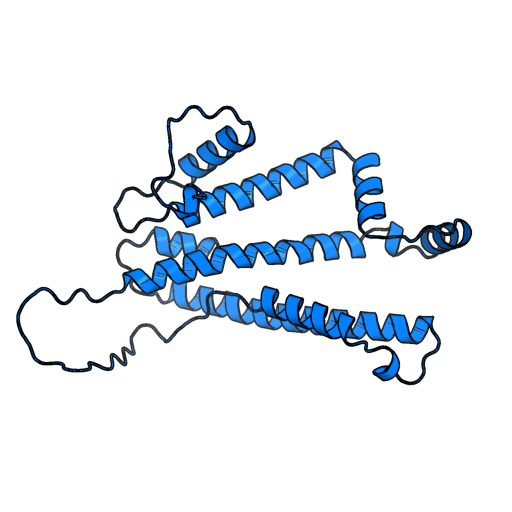-6.439 1.00 93.62 179 ILE A O 1
ATOM 1463 N N . ILE A 1 180 ? -1.585 10.294 -4.817 1.00 92.38 180 ILE A N 1
ATOM 1464 C CA . ILE A 1 180 ? -1.327 8.884 -4.480 1.00 92.38 180 ILE A CA 1
ATOM 1465 C C . ILE A 1 180 ? -1.630 7.985 -5.681 1.00 92.38 180 ILE A C 1
ATOM 1467 O O . ILE A 1 180 ? -0.789 7.172 -6.064 1.00 92.38 180 ILE A O 1
ATOM 1471 N N . VAL A 1 181 ? -2.801 8.156 -6.301 1.00 93.06 181 VAL A N 1
ATOM 1472 C CA . VAL A 1 181 ? -3.207 7.383 -7.483 1.00 93.06 181 VAL A CA 1
ATOM 1473 C C . VAL A 1 181 ? -2.238 7.609 -8.643 1.00 93.06 181 VAL A C 1
ATOM 1475 O O . VAL A 1 181 ? -1.829 6.643 -9.284 1.00 93.06 181 VAL A O 1
ATOM 1478 N N . PHE A 1 182 ? -1.800 8.851 -8.865 1.00 94.19 182 PHE A N 1
ATOM 1479 C CA . PHE A 1 182 ? -0.801 9.188 -9.876 1.00 94.19 182 PHE A CA 1
ATOM 1480 C C . PHE A 1 182 ? 0.530 8.467 -9.655 1.00 94.19 182 PHE A C 1
ATOM 1482 O O . PHE A 1 182 ? 1.050 7.846 -10.584 1.00 94.19 182 PHE A O 1
ATOM 1489 N N . LEU A 1 183 ? 1.074 8.505 -8.437 1.00 91.62 183 LEU A N 1
ATOM 1490 C CA . LEU A 1 183 ? 2.359 7.878 -8.126 1.00 91.62 183 LEU A CA 1
ATOM 1491 C C . LEU A 1 183 ? 2.290 6.349 -8.223 1.00 91.62 183 LEU A C 1
ATOM 1493 O O . LEU A 1 183 ? 3.146 5.737 -8.864 1.00 91.62 183 LEU A O 1
ATOM 1497 N N . VAL A 1 184 ? 1.264 5.736 -7.623 1.00 91.44 184 VAL A N 1
ATOM 1498 C CA . VAL A 1 184 ? 1.081 4.276 -7.632 1.00 91.44 184 VAL A CA 1
ATOM 1499 C C . VAL A 1 184 ? 0.804 3.781 -9.045 1.00 91.44 184 VAL A C 1
ATOM 1501 O O . VAL A 1 184 ? 1.421 2.815 -9.489 1.00 91.44 184 VAL A O 1
ATOM 1504 N N . GLY A 1 185 ? -0.090 4.447 -9.771 1.00 90.56 185 GLY A N 1
ATOM 1505 C CA . GLY A 1 185 ? -0.479 4.053 -11.116 1.00 90.56 185 GLY A CA 1
ATOM 1506 C C . GLY A 1 185 ? 0.646 4.216 -12.136 1.00 90.56 185 GLY A C 1
ATOM 1507 O O . GLY A 1 185 ? 0.917 3.282 -12.891 1.00 90.56 185 GLY A O 1
ATOM 1508 N N . SER A 1 186 ? 1.370 5.341 -12.103 1.00 90.94 186 SER A N 1
ATOM 1509 C CA . SER A 1 186 ? 2.525 5.564 -12.985 1.00 90.94 186 SER A CA 1
ATOM 1510 C C . SER A 1 186 ? 3.614 4.520 -12.755 1.00 90.94 186 SER A C 1
ATOM 1512 O O . SER A 1 186 ? 4.131 3.939 -13.706 1.00 90.94 186 SER A O 1
ATOM 1514 N N . TRP A 1 187 ? 3.948 4.223 -11.495 1.00 89.00 187 TRP A N 1
ATOM 1515 C CA . TRP A 1 187 ? 4.953 3.201 -11.210 1.00 89.00 187 TRP A CA 1
ATOM 1516 C C . TRP A 1 187 ? 4.457 1.786 -11.536 1.00 89.00 187 TRP A C 1
ATOM 1518 O O . TRP A 1 187 ? 5.228 0.967 -12.026 1.00 89.00 187 TRP A O 1
ATOM 1528 N N . SER A 1 188 ? 3.172 1.486 -11.325 1.00 88.62 188 SER A N 1
ATOM 1529 C CA . SER A 1 188 ? 2.600 0.175 -11.669 1.00 88.62 188 SER A CA 1
ATOM 1530 C C . SER A 1 188 ? 2.631 -0.075 -13.178 1.00 88.62 188 SER A C 1
ATOM 1532 O O . SER A 1 188 ? 3.008 -1.162 -13.609 1.00 88.62 188 SER A O 1
ATOM 1534 N N . LEU A 1 189 ? 2.323 0.941 -13.994 1.00 87.94 189 LEU A N 1
ATOM 1535 C CA . LEU A 1 189 ? 2.484 0.860 -15.447 1.00 87.94 189 LEU A CA 1
ATOM 1536 C C . LEU A 1 189 ? 3.950 0.666 -15.843 1.00 87.94 189 LEU A C 1
ATOM 1538 O O . LEU A 1 189 ? 4.230 -0.132 -16.733 1.00 87.94 189 LEU A O 1
ATOM 1542 N N . ARG A 1 190 ? 4.888 1.328 -15.154 1.00 85.88 190 ARG A N 1
ATOM 1543 C CA . ARG A 1 190 ? 6.333 1.199 -15.405 1.00 85.88 190 ARG A CA 1
ATOM 1544 C C . ARG A 1 190 ? 6.778 -0.234 -15.134 1.00 85.88 190 ARG A C 1
ATOM 1546 O O . ARG A 1 190 ? 7.372 -0.854 -16.011 1.00 85.88 190 ARG A O 1
ATOM 1553 N N . ALA A 1 191 ? 6.401 -0.770 -13.975 1.00 82.81 191 ALA A N 1
ATOM 1554 C CA . ALA A 1 191 ? 6.645 -2.151 -13.574 1.00 82.81 191 ALA A CA 1
ATOM 1555 C C . ALA A 1 191 ? 6.047 -3.155 -14.574 1.00 82.81 191 ALA A C 1
ATOM 1557 O O . ALA A 1 191 ? 6.736 -4.069 -15.014 1.00 82.81 191 ALA A O 1
ATOM 1558 N N . CYS A 1 192 ? 4.799 -2.956 -15.002 1.00 82.31 192 CYS A N 1
ATOM 1559 C CA . CYS A 1 192 ? 4.156 -3.814 -15.996 1.00 82.31 192 CYS A CA 1
ATOM 1560 C C . CYS A 1 192 ? 4.769 -3.693 -17.399 1.00 82.31 192 CYS A C 1
ATOM 1562 O O . CYS A 1 192 ? 4.755 -4.665 -18.150 1.00 82.31 192 CYS A O 1
ATOM 1564 N N . SER A 1 193 ? 5.258 -2.513 -17.786 1.00 78.69 193 SER A N 1
ATOM 1565 C CA . SER A 1 193 ? 5.872 -2.257 -19.098 1.00 78.69 193 SER A CA 1
ATOM 1566 C C . SER A 1 193 ? 7.295 -2.801 -19.220 1.00 78.69 193 SER A C 1
ATOM 1568 O O . SER A 1 193 ? 7.887 -2.732 -20.297 1.00 78.69 193 SER A O 1
ATOM 1570 N N . TYR A 1 194 ? 7.847 -3.337 -18.130 1.00 76.00 194 TYR A N 1
ATOM 1571 C CA . TYR A 1 194 ? 9.149 -3.975 -18.145 1.00 76.00 194 TYR A CA 1
ATOM 1572 C C . TYR A 1 194 ? 9.122 -5.204 -19.062 1.00 76.00 194 TYR A C 1
ATOM 1574 O O . TYR A 1 194 ? 8.464 -6.206 -18.782 1.00 76.00 194 TYR A O 1
ATOM 1582 N N . SER A 1 195 ? 9.847 -5.109 -20.175 1.00 65.38 195 SER A N 1
ATOM 1583 C CA . SER A 1 195 ? 10.119 -6.207 -21.097 1.00 65.38 195 SER A CA 1
ATOM 1584 C C . SER A 1 195 ? 11.629 -6.375 -21.219 1.00 65.38 195 SER A C 1
ATOM 1586 O O . SER A 1 195 ? 12.371 -5.394 -21.225 1.00 65.38 195 SER A O 1
ATOM 1588 N N . SER A 1 196 ? 12.088 -7.623 -21.332 1.00 57.19 196 SER A N 1
ATOM 1589 C CA . SER A 1 196 ? 13.503 -7.945 -21.566 1.00 57.19 196 SER A CA 1
ATOM 1590 C C . SER A 1 196 ? 13.982 -7.530 -22.963 1.00 57.19 196 SER A C 1
ATOM 1592 O O . SER A 1 196 ? 15.184 -7.518 -23.218 1.00 57.19 196 SER A O 1
ATOM 1594 N N . THR A 1 197 ? 13.064 -7.224 -23.880 1.00 56.94 197 THR A N 1
ATOM 1595 C CA . THR A 1 197 ? 13.380 -6.588 -25.160 1.00 56.94 197 THR A CA 1
ATOM 1596 C C . THR A 1 197 ? 13.573 -5.091 -24.914 1.00 56.94 197 THR A C 1
ATOM 1598 O O . THR A 1 197 ? 12.823 -4.510 -24.139 1.00 56.94 197 THR A O 1
ATOM 1601 N N . ASN A 1 198 ? 14.572 -4.459 -25.541 1.00 55.50 198 ASN A N 1
ATOM 1602 C CA . ASN A 1 198 ? 15.048 -3.078 -25.298 1.00 55.50 198 ASN A CA 1
ATOM 1603 C C . ASN A 1 198 ? 14.016 -1.931 -25.499 1.00 55.50 198 ASN A C 1
ATOM 1605 O O . ASN A 1 198 ? 14.394 -0.774 -25.644 1.00 55.50 198 ASN A O 1
ATOM 1609 N N . GLU A 1 199 ? 12.719 -2.223 -25.501 1.00 61.22 199 GLU A N 1
ATOM 1610 C CA . GLU A 1 199 ? 11.597 -1.308 -25.707 1.00 61.22 199 GLU A CA 1
ATOM 1611 C C . GLU A 1 199 ? 10.848 -1.023 -24.392 1.00 61.22 199 GLU A C 1
ATOM 1613 O O . GLU A 1 199 ? 9.619 -1.066 -24.331 1.00 61.22 199 GLU A O 1
ATOM 1618 N N . HIS A 1 200 ? 11.570 -0.763 -23.299 1.00 69.44 200 HIS A N 1
ATOM 1619 C CA . HIS A 1 200 ? 10.933 -0.348 -22.049 1.00 69.44 200 HIS A CA 1
ATOM 1620 C C . HIS A 1 200 ? 10.618 1.157 -22.074 1.00 69.44 200 HIS A C 1
ATOM 1622 O O . HIS A 1 200 ? 11.462 1.991 -22.405 1.00 69.44 200 HIS A O 1
ATOM 1628 N N . LEU A 1 201 ? 9.394 1.528 -21.687 1.00 74.69 201 LEU A N 1
ATOM 1629 C CA . LEU A 1 201 ? 8.964 2.928 -21.600 1.00 74.69 201 LEU A CA 1
ATOM 1630 C C . LEU A 1 201 ? 9.710 3.630 -20.470 1.00 74.69 201 LEU A C 1
ATOM 1632 O O . LEU A 1 201 ? 9.646 3.166 -19.337 1.00 74.69 201 LEU A O 1
ATOM 1636 N N . THR A 1 202 ? 10.366 4.762 -20.734 1.00 83.62 202 THR A N 1
ATOM 1637 C CA . THR A 1 202 ? 10.995 5.579 -19.681 1.00 83.62 202 THR A CA 1
ATOM 1638 C C . THR A 1 202 ? 9.977 5.994 -18.610 1.00 83.62 202 THR A C 1
ATOM 1640 O O . THR A 1 202 ? 8.764 6.025 -18.849 1.00 83.62 202 THR A O 1
ATOM 1643 N N . MET A 1 203 ? 10.455 6.347 -17.411 1.00 84.94 203 MET A N 1
ATOM 1644 C CA . MET A 1 203 ? 9.573 6.796 -16.325 1.00 84.94 203 MET A CA 1
ATOM 1645 C C . MET A 1 203 ? 8.719 8.002 -16.750 1.00 84.94 203 MET A C 1
ATOM 1647 O O . MET A 1 203 ? 7.528 8.042 -16.464 1.00 84.94 203 MET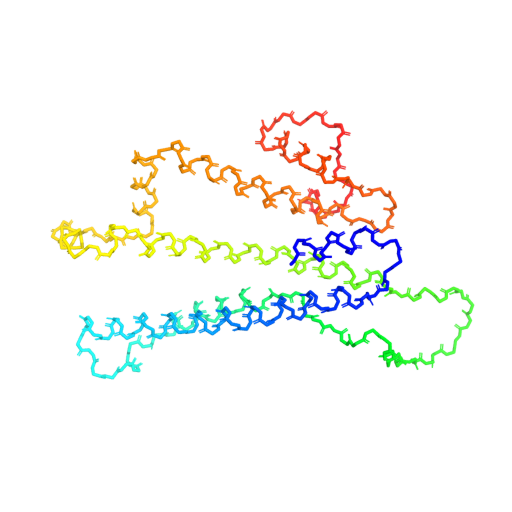 A O 1
ATOM 1651 N N . GLN A 1 204 ? 9.296 8.943 -17.503 1.00 89.12 204 GLN A N 1
ATOM 1652 C CA . GLN A 1 204 ? 8.582 10.115 -18.014 1.00 89.12 204 GLN A CA 1
ATOM 1653 C C . GLN A 1 204 ? 7.458 9.735 -18.986 1.00 89.12 204 GLN A C 1
ATOM 1655 O O . GLN A 1 204 ? 6.340 10.229 -18.844 1.00 89.12 204 GLN A O 1
ATOM 1660 N N . ASN A 1 205 ? 7.724 8.823 -19.926 1.00 89.88 205 ASN A N 1
ATOM 1661 C CA . ASN A 1 205 ? 6.707 8.354 -20.870 1.00 89.88 205 ASN A CA 1
ATOM 1662 C C . ASN A 1 205 ? 5.583 7.618 -20.138 1.00 89.88 205 ASN A C 1
ATOM 1664 O O . ASN A 1 205 ? 4.416 7.758 -20.486 1.00 89.88 205 ASN A O 1
ATOM 1668 N N . THR A 1 206 ? 5.923 6.880 -19.081 1.00 89.31 206 THR A N 1
ATOM 1669 C CA . THR A 1 206 ? 4.937 6.168 -18.268 1.00 89.31 206 THR A CA 1
ATOM 1670 C C . THR A 1 206 ? 4.082 7.117 -17.426 1.00 89.31 206 THR A C 1
ATOM 1672 O O . THR A 1 206 ? 2.870 6.936 -17.341 1.00 89.31 206 THR A O 1
ATOM 1675 N N . MET A 1 207 ? 4.684 8.154 -16.835 1.00 92.38 207 MET A N 1
ATOM 1676 C CA . MET A 1 207 ? 3.948 9.207 -16.128 1.00 92.38 207 MET A CA 1
ATOM 1677 C C . MET A 1 207 ? 2.974 9.921 -17.070 1.00 92.38 207 MET A C 1
ATOM 1679 O O . MET A 1 207 ? 1.810 10.105 -16.723 1.00 92.38 207 MET A O 1
ATOM 1683 N N . TRP A 1 208 ? 3.428 10.281 -18.274 1.00 92.88 208 TRP A N 1
ATOM 1684 C CA . TRP A 1 208 ? 2.577 10.884 -19.299 1.00 92.88 208 TRP A CA 1
ATOM 1685 C C . TRP A 1 208 ? 1.426 9.955 -19.699 1.00 92.88 208 TRP A C 1
ATOM 1687 O O . TRP A 1 208 ? 0.266 10.363 -19.634 1.00 92.88 208 TRP A O 1
ATOM 1697 N N . LEU A 1 209 ? 1.736 8.690 -20.005 1.00 91.50 209 LEU A N 1
ATOM 1698 C CA . LEU A 1 209 ? 0.752 7.660 -20.336 1.00 91.50 209 LEU A CA 1
ATOM 1699 C C . LEU A 1 209 ? -0.297 7.492 -19.228 1.00 91.50 209 LEU A C 1
ATOM 1701 O O . LEU A 1 209 ? -1.490 7.378 -19.515 1.00 91.50 209 LEU A O 1
ATOM 1705 N N . PHE A 1 210 ? 0.117 7.512 -17.959 1.00 93.06 210 PHE A N 1
ATOM 1706 C CA . PHE A 1 210 ? -0.815 7.428 -16.842 1.00 93.06 210 PHE A CA 1
ATOM 1707 C C . PHE A 1 210 ? -1.756 8.636 -16.798 1.00 93.06 210 PHE A C 1
ATOM 1709 O O . PHE A 1 210 ? -2.966 8.451 -16.684 1.00 93.06 210 PHE A O 1
ATOM 1716 N N . VAL A 1 211 ? -1.233 9.862 -16.935 1.00 94.50 211 VAL A N 1
ATOM 1717 C CA . VAL A 1 211 ? -2.053 11.088 -16.907 1.00 94.50 211 VAL A CA 1
ATOM 1718 C C . VAL A 1 211 ? -3.100 11.071 -18.010 1.00 94.50 211 VAL A C 1
ATOM 1720 O O . VAL A 1 211 ? -4.274 11.261 -17.713 1.00 94.50 211 VAL A O 1
ATOM 1723 N N . ILE A 1 212 ? -2.704 10.810 -19.260 1.00 93.88 212 ILE A N 1
ATOM 1724 C CA . ILE A 1 212 ? -3.634 10.824 -20.403 1.00 93.88 212 ILE A CA 1
ATOM 1725 C C . ILE A 1 212 ? -4.687 9.715 -20.316 1.00 93.88 212 ILE A C 1
ATOM 1727 O O . ILE A 1 212 ? -5.788 9.870 -20.843 1.00 93.88 212 ILE A O 1
ATOM 1731 N N . THR A 1 213 ? -4.357 8.603 -19.652 1.00 92.19 213 THR A N 1
ATOM 1732 C CA . THR A 1 213 ? -5.289 7.497 -19.408 1.00 92.19 213 THR A CA 1
ATOM 1733 C C . THR A 1 213 ? -6.258 7.852 -18.282 1.00 92.19 213 THR A C 1
ATOM 1735 O O . THR A 1 213 ? -7.463 7.669 -18.429 1.00 92.19 213 THR A O 1
ATOM 1738 N N . PHE A 1 214 ? -5.757 8.418 -17.181 1.00 92.38 214 PHE A N 1
ATOM 1739 C CA . PHE A 1 214 ? -6.562 8.827 -16.029 1.00 92.38 214 PHE A CA 1
ATOM 1740 C C . PHE A 1 214 ? -7.545 9.956 -16.369 1.00 92.38 214 PHE A C 1
ATOM 1742 O O . PHE A 1 214 ? -8.675 9.951 -15.892 1.00 92.38 214 PHE A O 1
ATOM 1749 N N . THR A 1 215 ? -7.148 10.895 -17.232 1.00 93.88 215 THR A N 1
ATOM 1750 C CA . THR A 1 215 ? -8.024 11.965 -17.744 1.00 93.88 215 THR A CA 1
ATOM 1751 C C . THR A 1 215 ? -8.881 11.533 -18.934 1.00 93.88 215 THR A C 1
ATOM 1753 O O . THR A 1 215 ? -9.578 12.364 -19.513 1.00 93.88 215 THR A O 1
ATOM 1756 N N . THR A 1 216 ? -8.820 10.251 -19.315 1.00 94.38 216 THR A N 1
ATOM 1757 C CA . THR A 1 216 ? -9.556 9.649 -20.437 1.00 94.38 216 THR A CA 1
ATOM 1758 C C . THR A 1 216 ? -9.374 10.378 -21.774 1.00 94.38 216 THR A C 1
ATOM 1760 O O . THR A 1 216 ? -10.285 10.396 -22.597 1.00 94.38 216 THR A O 1
ATOM 1763 N N . VAL A 1 217 ? -8.211 10.996 -22.000 1.00 95.81 217 VAL A N 1
ATOM 1764 C CA . VAL A 1 217 ? -7.881 11.675 -23.264 1.00 95.81 217 VAL A CA 1
ATOM 1765 C C . VAL A 1 217 ? -7.399 10.666 -24.304 1.00 95.81 217 VAL A C 1
ATOM 1767 O O . VAL A 1 217 ? -7.899 10.651 -25.422 1.00 95.81 217 VAL A O 1
ATOM 1770 N N . GLY A 1 218 ? -6.444 9.807 -23.926 1.00 90.88 218 GLY A N 1
ATOM 1771 C CA . GLY A 1 218 ? -6.004 8.670 -24.742 1.00 90.88 218 GLY A CA 1
ATOM 1772 C C . GLY A 1 218 ? -5.469 9.017 -26.139 1.00 90.88 218 GLY A C 1
ATOM 1773 O O . GLY A 1 218 ? -5.969 8.486 -27.124 1.00 90.88 218 GLY A O 1
ATOM 1774 N N . TYR A 1 219 ? -4.428 9.855 -26.238 1.00 91.12 219 TYR A N 1
ATOM 1775 C CA . TYR A 1 219 ? -3.825 10.235 -27.531 1.00 91.12 219 TYR A CA 1
ATOM 1776 C C . TYR A 1 219 ? -3.293 9.052 -28.360 1.00 91.12 219 TYR A C 1
ATOM 1778 O O . TYR A 1 219 ? -3.294 9.125 -29.587 1.00 91.12 219 TYR A O 1
ATOM 1786 N N . GLY A 1 220 ? -2.842 7.973 -27.708 1.00 87.38 220 GLY A N 1
ATOM 1787 C CA . GLY A 1 220 ? -2.335 6.771 -28.381 1.00 87.38 220 GLY A CA 1
ATOM 1788 C C . GLY A 1 220 ? -0.900 6.885 -28.912 1.00 87.38 220 GLY A C 1
ATOM 1789 O O . GLY A 1 220 ? -0.483 6.061 -29.719 1.00 87.38 220 GLY A O 1
ATOM 1790 N N . ASP A 1 221 ? -0.146 7.883 -28.454 1.00 87.94 221 ASP A N 1
ATOM 1791 C CA . ASP A 1 221 ? 1.278 8.090 -28.739 1.00 87.94 221 ASP A CA 1
ATOM 1792 C C . ASP A 1 221 ? 2.171 7.014 -28.101 1.00 87.94 221 ASP A C 1
ATOM 1794 O O . ASP A 1 221 ? 3.102 6.515 -28.734 1.00 87.94 221 ASP A O 1
ATOM 1798 N N . PHE A 1 222 ? 1.847 6.606 -26.873 1.00 85.31 222 PHE A N 1
ATOM 1799 C CA . PHE A 1 222 ? 2.464 5.471 -26.192 1.00 85.31 222 PHE A CA 1
ATOM 1800 C C . PHE A 1 222 ? 1.412 4.416 -25.866 1.00 85.31 222 PHE A C 1
ATOM 1802 O O . PHE A 1 222 ? 0.316 4.728 -25.404 1.00 85.31 222 PHE A O 1
ATOM 1809 N N . THR A 1 223 ? 1.752 3.142 -26.066 1.00 83.25 223 THR A N 1
ATOM 1810 C CA . THR A 1 223 ? 0.882 2.024 -25.687 1.00 83.25 223 THR A CA 1
ATOM 1811 C C . THR A 1 223 ? 1.690 0.932 -24.991 1.00 83.25 223 THR A C 1
ATOM 1813 O O . THR A 1 223 ? 2.816 0.646 -25.405 1.00 83.25 223 THR A O 1
ATOM 1816 N N . PRO A 1 224 ? 1.155 0.305 -23.926 1.00 80.75 224 PRO A N 1
ATOM 1817 C CA . PRO A 1 224 ? 1.827 -0.824 -23.305 1.00 80.75 224 PRO A CA 1
ATOM 1818 C C . PRO A 1 224 ? 1.831 -2.000 -24.285 1.00 80.75 224 PRO A C 1
ATOM 1820 O O . PRO A 1 224 ? 0.799 -2.345 -24.866 1.00 80.75 224 PRO A O 1
ATOM 1823 N N . SER A 1 225 ? 2.987 -2.629 -24.481 1.00 77.38 225 SER A N 1
ATOM 1824 C CA . SER A 1 225 ? 3.133 -3.832 -25.310 1.00 77.38 225 SER A CA 1
ATOM 1825 C C . SER A 1 225 ? 2.850 -5.117 -24.523 1.00 77.38 225 SER A C 1
ATOM 1827 O O . SER A 1 225 ? 2.364 -6.093 -25.093 1.00 77.38 225 SER A O 1
ATOM 1829 N N . THR A 1 226 ? 3.091 -5.100 -23.209 1.00 79.75 226 THR A N 1
ATOM 1830 C CA . THR A 1 226 ? 2.984 -6.259 -22.315 1.00 79.75 226 THR A CA 1
ATOM 1831 C C . THR A 1 226 ? 1.541 -6.570 -21.904 1.00 79.75 226 THR A C 1
ATOM 1833 O O . THR A 1 226 ? 0.689 -5.684 -21.807 1.00 79.75 226 THR A O 1
ATOM 1836 N N . TYR A 1 227 ? 1.271 -7.844 -21.596 1.00 80.88 227 TYR A N 1
ATOM 1837 C CA . TYR A 1 227 ? -0.033 -8.291 -21.085 1.00 80.88 227 TYR A CA 1
ATOM 1838 C C . TYR A 1 227 ? -0.407 -7.606 -19.760 1.00 80.88 227 TYR A C 1
ATOM 1840 O O . TYR A 1 227 ? -1.521 -7.106 -19.630 1.00 80.88 227 TYR A O 1
ATOM 1848 N N . CYS A 1 228 ? 0.552 -7.477 -18.830 1.00 79.81 228 CYS A N 1
ATOM 1849 C CA . CYS A 1 228 ? 0.373 -6.784 -17.544 1.00 79.81 228 CYS A CA 1
ATOM 1850 C C . CYS A 1 228 ? -0.131 -5.346 -17.733 1.00 79.81 228 CYS A C 1
ATOM 1852 O O . CYS A 1 228 ? -1.092 -4.934 -17.092 1.00 79.81 228 CYS A O 1
ATOM 1854 N N . GLY A 1 229 ? 0.474 -4.589 -18.659 1.00 77.62 229 GLY A N 1
ATOM 1855 C CA . GLY A 1 229 ? 0.099 -3.194 -18.899 1.00 77.62 229 GLY A CA 1
ATOM 1856 C C . GLY A 1 229 ? -1.214 -3.029 -19.667 1.00 77.62 229 GLY A C 1
ATOM 1857 O O . GLY A 1 229 ? -1.847 -1.983 -19.573 1.00 77.62 229 GLY A O 1
ATOM 1858 N N . ARG A 1 230 ? -1.639 -4.050 -20.422 1.00 77.88 230 ARG A N 1
ATOM 1859 C CA . ARG A 1 230 ? -2.889 -4.035 -21.199 1.00 77.88 230 ARG A CA 1
ATOM 1860 C C . ARG A 1 230 ? -4.121 -4.440 -20.391 1.00 77.88 230 ARG A C 1
ATOM 1862 O O . ARG A 1 230 ? -5.222 -4.248 -20.898 1.00 77.88 230 ARG A O 1
ATOM 1869 N N . SER A 1 231 ? -3.949 -4.987 -19.181 1.00 63.97 231 SER A N 1
ATOM 1870 C CA . SER A 1 231 ? -5.041 -5.516 -18.348 1.00 63.97 231 SER A CA 1
ATOM 1871 C C . SER A 1 231 ? -6.010 -6.410 -19.149 1.00 63.97 231 SER A C 1
ATOM 1873 O O . SER A 1 231 ? -7.230 -6.292 -19.010 1.00 63.97 231 SER A O 1
ATOM 1875 N N . LYS A 1 232 ? -5.457 -7.252 -20.033 1.00 45.75 232 LYS A N 1
ATOM 1876 C CA . LYS A 1 232 ? -6.182 -8.265 -20.812 1.00 45.75 232 LYS A CA 1
ATOM 1877 C C . LYS A 1 232 ? -5.868 -9.657 -20.298 1.00 45.75 232 LYS A C 1
ATOM 1879 O O . LYS A 1 232 ? -4.684 -9.884 -19.966 1.00 45.75 232 LYS A O 1
#

Foldseek 3Di:
DLVLLVVCVPDLDNQDDPVSLVVLVVLQVVLVVVLVVLVVVLVVVLVVVCVVVVNPDSVVSDDPVSVVVSVVVNVLSNQAPHRDDDRPDPPPPPPDDDDDDDDDPPCPVVNSLVNLVSVLSNCVCCVVVLVVCVVPDPCVPDPVNVVVCVVVVHDPDSVVVVVVCCVPPVPVVVVVVVVSCLVSQLVQLQSQLDDSPPPRDDSVSSSVVSVCVVVVVCPPPDDRPGCSNVVD

Secondary structure (DSSP, 8-state):
-HHHHHHHHH-SS----HHHHHHHHHHHHHHHHHHHHHHHHHHHHHHHHHHHTT-S-TTTT--HHHHHHHHHHHHHHH-S----S-TT-------------S------HHHHHHHHHHHGGGGGGHHHHHHHHHHH-HHHH-HHHHHHHHHTT----HHHHHHHHHHH-HHHHHHHHHHHHHHHHHHHHHHHT--SSS-PPPHHHHHHHHHHHHTT----SS---SHHHHT-

Sequence (232 aa):
MIIENELTFSHINNHETIASWSIKIVISLSTLILIGFVIEYHRLDICLYAINNSIEDFRVAITYERIFFVLVEIIICAVHPMPRAFPGHSNTLSVDTSSDDSTITSHPLSYASVDVALGLPMFLRLYLLWRFIMFHSHLFRDTSSRSVGYLNRVSIDYFFLIKTYLEQWPIVCLTVFCIIVFLVGSWSLRACSYSSTNEHLTMQNTMWLFVITFTTVGYGDFTPSTYCGRSK

pLDDT: mean 80.1, std 16.6, range [32.38, 95.81]